Protein AF-A0A1F8SYK3-F1 (afdb_monomer_lite)

Radius of gyration: 20.12 Å; chains: 1; bounding box: 54×51×54 Å

Structure (mmCIF, N/CA/C/O backbone):
data_AF-A0A1F8SYK3-F1
#
_entry.id   AF-A0A1F8SYK3-F1
#
loop_
_atom_site.group_PDB
_atom_site.id
_atom_site.type_symbol
_atom_site.label_atom_id
_atom_site.label_alt_id
_atom_site.label_comp_id
_atom_site.label_asym_id
_atom_site.label_entity_id
_atom_site.label_seq_id
_atom_site.pdbx_PDB_ins_code
_atom_site.Cartn_x
_atom_site.Cartn_y
_atom_site.Cartn_z
_atom_site.occupancy
_atom_site.B_iso_or_equiv
_atom_site.auth_seq_id
_atom_site.auth_comp_id
_atom_site.auth_asym_id
_atom_site.auth_atom_id
_atom_site.pdbx_PDB_model_num
ATOM 1 N N . MET A 1 1 ? 33.456 33.617 -10.213 1.00 39.81 1 MET A N 1
ATOM 2 C CA . MET A 1 1 ? 33.012 32.210 -10.176 1.00 39.81 1 MET A CA 1
ATOM 3 C C . MET A 1 1 ? 33.546 31.656 -8.877 1.00 39.81 1 MET A C 1
ATOM 5 O O . MET A 1 1 ? 34.747 31.472 -8.779 1.00 39.81 1 MET A O 1
ATOM 9 N N . ASN A 1 2 ? 32.700 31.588 -7.851 1.00 33.88 2 ASN A N 1
ATOM 10 C CA . ASN A 1 2 ? 33.120 31.147 -6.525 1.00 33.88 2 ASN A CA 1
ATOM 11 C C . ASN A 1 2 ? 32.922 29.635 -6.441 1.00 33.88 2 ASN A C 1
ATOM 13 O O . ASN A 1 2 ? 31.789 29.168 -6.554 1.00 33.88 2 ASN A O 1
ATOM 17 N N . ASP A 1 3 ? 34.030 28.918 -6.269 1.00 35.69 3 ASP A N 1
ATOM 18 C CA . ASP A 1 3 ? 34.066 27.502 -5.919 1.00 35.69 3 ASP A CA 1
ATOM 19 C C . ASP A 1 3 ? 33.351 27.279 -4.583 1.00 35.69 3 ASP A C 1
ATOM 21 O O . ASP A 1 3 ? 33.628 27.953 -3.588 1.00 35.69 3 ASP A O 1
ATOM 25 N N . ILE A 1 4 ? 32.414 26.333 -4.568 1.00 37.00 4 ILE A N 1
ATOM 26 C CA . ILE A 1 4 ? 31.760 25.866 -3.348 1.00 37.00 4 ILE A CA 1
ATOM 27 C C . ILE A 1 4 ? 32.615 24.725 -2.786 1.00 37.00 4 ILE A C 1
ATOM 29 O O . ILE A 1 4 ? 32.785 23.693 -3.431 1.00 37.00 4 ILE A O 1
ATOM 33 N N . ASP A 1 5 ? 33.158 24.938 -1.587 1.00 36.66 5 ASP A N 1
ATOM 34 C CA . ASP A 1 5 ? 33.930 23.962 -0.812 1.00 36.66 5 ASP A CA 1
ATOM 35 C C . ASP A 1 5 ? 33.057 22.732 -0.457 1.00 36.66 5 ASP A C 1
ATOM 37 O O . ASP A 1 5 ? 32.045 22.885 0.238 1.00 36.66 5 ASP A O 1
ATOM 41 N N . PRO A 1 6 ? 33.426 21.504 -0.880 1.00 35.88 6 PRO A N 1
ATOM 42 C CA . PRO A 1 6 ? 32.657 20.285 -0.609 1.00 35.88 6 PRO A CA 1
ATOM 43 C C . PRO A 1 6 ? 32.566 19.906 0.878 1.00 35.88 6 PRO A C 1
ATOM 45 O O . PRO A 1 6 ? 31.814 19.004 1.241 1.00 35.88 6 PRO A O 1
ATOM 48 N N . LYS A 1 7 ? 33.318 20.563 1.771 1.00 36.12 7 LYS A N 1
ATOM 49 C CA . LYS A 1 7 ? 33.420 20.181 3.190 1.00 36.12 7 LYS A CA 1
ATOM 50 C C . LYS A 1 7 ? 32.301 20.716 4.088 1.00 36.12 7 LYS A C 1
ATOM 52 O O . LYS A 1 7 ? 32.434 20.660 5.310 1.00 36.12 7 LYS A O 1
ATOM 57 N N . HIS A 1 8 ? 31.212 21.250 3.535 1.00 31.95 8 HIS A N 1
ATOM 58 C CA . HIS A 1 8 ? 30.105 21.830 4.314 1.00 31.95 8 HIS A CA 1
ATOM 59 C C . HIS A 1 8 ? 28.728 21.196 4.064 1.00 31.95 8 HIS A C 1
ATOM 61 O O . HIS A 1 8 ? 27.708 21.785 4.429 1.00 31.95 8 HIS A O 1
ATOM 67 N N . ILE A 1 9 ? 28.673 19.964 3.547 1.00 33.25 9 ILE A N 1
ATOM 68 C CA . ILE A 1 9 ? 27.448 19.158 3.634 1.00 33.25 9 ILE A CA 1
ATOM 69 C C . ILE A 1 9 ? 27.274 18.754 5.102 1.00 33.25 9 ILE A C 1
ATOM 71 O O . ILE A 1 9 ? 27.865 17.795 5.592 1.00 33.25 9 ILE A O 1
ATOM 75 N N . ARG A 1 10 ? 26.511 19.558 5.848 1.00 28.95 10 ARG A N 1
ATOM 76 C CA . ARG A 1 10 ? 26.122 19.228 7.218 1.00 28.95 10 ARG A CA 1
ATOM 77 C C . ARG A 1 10 ? 25.298 17.947 7.169 1.00 28.95 10 ARG A C 1
ATOM 79 O O . ARG A 1 10 ? 24.210 17.949 6.601 1.00 28.95 10 ARG A O 1
ATOM 86 N N . HIS A 1 11 ? 25.806 16.888 7.795 1.00 33.25 11 HIS A N 1
ATOM 87 C CA . HIS A 1 11 ? 25.014 15.717 8.147 1.00 33.25 11 HIS A CA 1
ATOM 88 C C . HIS A 1 11 ? 23.784 16.176 8.932 1.00 33.25 11 HIS A C 1
ATOM 90 O O . HIS A 1 11 ? 23.889 16.609 10.082 1.00 33.25 11 HIS A O 1
ATOM 96 N N . VAL A 1 12 ? 22.622 16.111 8.290 1.00 29.55 12 VAL A N 1
ATOM 97 C CA . VAL A 1 12 ? 21.339 16.182 8.976 1.00 29.55 12 VAL A CA 1
ATOM 98 C C . VAL A 1 12 ? 21.027 14.743 9.381 1.00 29.55 12 VAL A C 1
ATOM 100 O O . VAL A 1 12 ? 20.781 13.925 8.496 1.00 29.55 12 VAL A O 1
ATOM 103 N N . PRO A 1 13 ? 21.099 14.379 10.675 1.00 27.50 13 PRO A N 1
ATOM 104 C CA . PRO A 1 13 ? 20.660 13.056 11.100 1.00 27.50 13 PRO A CA 1
ATOM 105 C C . PRO A 1 13 ? 19.184 12.898 10.715 1.00 27.50 13 PRO A C 1
ATOM 107 O O . PRO A 1 13 ? 18.465 13.905 10.755 1.00 27.50 13 PRO A O 1
ATOM 110 N N . PRO A 1 14 ? 18.714 11.689 10.348 1.00 33.44 14 PRO A N 1
ATOM 111 C CA . PRO A 1 14 ? 17.312 11.473 10.025 1.00 33.44 14 PRO A CA 1
ATOM 112 C C . PRO A 1 14 ? 16.492 11.968 11.210 1.00 33.44 14 PRO A C 1
ATOM 114 O O . PRO A 1 14 ? 16.563 11.436 12.322 1.00 33.44 14 PRO A O 1
ATOM 117 N N . ALA A 1 15 ? 15.800 13.085 10.998 1.00 32.31 15 ALA A N 1
ATOM 118 C CA . ALA A 1 15 ? 14.977 13.671 12.027 1.00 32.31 15 ALA A CA 1
ATOM 119 C C . ALA A 1 15 ? 13.965 12.598 12.422 1.00 32.31 15 ALA A C 1
ATOM 121 O O . ALA A 1 15 ? 13.311 12.023 11.551 1.00 32.31 15 ALA A O 1
ATOM 122 N N . LYS A 1 16 ? 13.814 12.344 13.729 1.00 36.59 16 LYS A N 1
ATOM 123 C CA . LYS A 1 16 ? 12.582 11.733 14.233 1.00 36.59 16 LYS A CA 1
ATOM 124 C C . LYS A 1 16 ? 11.449 12.493 13.554 1.00 36.59 16 LYS A C 1
ATOM 126 O O . LYS A 1 16 ? 11.356 13.710 13.737 1.00 36.59 16 LYS A O 1
ATOM 131 N N . LEU A 1 17 ? 10.689 11.808 12.699 1.00 37.41 17 LEU A N 1
ATOM 132 C CA . LEU A 1 17 ? 9.535 12.360 12.000 1.00 37.41 17 LEU A CA 1
ATOM 133 C C . LEU A 1 17 ? 8.532 12.780 13.077 1.00 37.41 17 LEU A C 1
ATOM 135 O O . LEU A 1 17 ? 7.682 12.008 13.499 1.00 37.41 17 LEU A O 1
ATOM 139 N N . ASN A 1 18 ? 8.701 13.990 13.603 1.00 38.19 18 ASN A N 1
ATOM 140 C CA . ASN A 1 18 ? 7.738 14.612 14.491 1.00 38.19 18 ASN A CA 1
ATOM 141 C C . ASN A 1 18 ? 6.458 14.821 13.674 1.00 38.19 18 ASN A C 1
ATOM 143 O O . ASN A 1 18 ? 6.550 15.173 12.498 1.00 38.19 18 ASN A O 1
ATOM 147 N N . ASP A 1 19 ? 5.281 14.702 14.288 1.00 42.12 19 ASP A N 1
ATOM 148 C CA . ASP A 1 19 ? 3.972 14.858 13.624 1.00 42.12 19 ASP A CA 1
ATOM 149 C C . ASP A 1 19 ? 3.858 16.141 12.767 1.00 42.12 19 ASP A C 1
ATOM 151 O O . ASP A 1 19 ? 3.144 16.183 11.768 1.00 42.12 19 ASP A O 1
ATOM 155 N N . LYS A 1 20 ? 4.640 17.182 13.093 1.00 41.06 20 LYS A N 1
ATOM 156 C CA . LYS A 1 20 ? 4.760 18.426 12.312 1.00 41.06 20 LYS A CA 1
ATOM 157 C C . LYS A 1 20 ? 5.378 18.252 10.917 1.00 41.06 20 LYS A C 1
ATOM 159 O O . LYS A 1 20 ? 5.042 19.023 10.025 1.00 41.06 20 LYS A O 1
ATOM 164 N N . ALA A 1 21 ? 6.270 17.284 10.716 1.00 50.59 21 ALA A N 1
ATOM 165 C CA . ALA A 1 21 ? 6.870 16.992 9.413 1.00 50.59 21 ALA A CA 1
ATOM 166 C C . ALA A 1 21 ? 5.863 16.299 8.485 1.00 50.59 21 ALA A C 1
ATOM 168 O O . ALA A 1 21 ? 5.746 16.679 7.326 1.00 50.59 21 ALA A O 1
ATOM 169 N N . ILE A 1 22 ? 5.073 15.360 9.016 1.00 45.22 22 ILE A N 1
ATOM 170 C CA . ILE A 1 22 ? 3.987 14.704 8.274 1.00 45.22 22 ILE A CA 1
ATOM 171 C C . ILE A 1 22 ? 2.897 15.721 7.921 1.00 45.22 22 ILE A C 1
ATOM 173 O O . ILE A 1 22 ? 2.461 15.769 6.773 1.00 45.22 22 ILE A O 1
ATOM 177 N N . LEU A 1 23 ? 2.525 16.590 8.870 1.00 46.19 23 LEU A N 1
ATOM 178 C CA . LEU A 1 23 ? 1.596 17.694 8.622 1.00 46.19 23 LEU A CA 1
ATOM 179 C C . LEU A 1 23 ? 2.123 18.649 7.540 1.00 46.19 23 LEU A C 1
ATOM 181 O O . LEU A 1 23 ? 1.373 19.021 6.647 1.00 46.19 23 LEU A O 1
ATOM 185 N N . GLY A 1 24 ? 3.409 19.012 7.589 1.00 47.28 24 GLY A N 1
ATOM 186 C CA . GLY A 1 24 ? 4.044 19.884 6.597 1.00 47.28 24 GLY A CA 1
ATOM 187 C C . GLY A 1 24 ? 4.110 19.263 5.201 1.00 47.28 24 GLY A C 1
ATOM 188 O O . GLY A 1 24 ? 3.860 19.953 4.219 1.00 47.28 24 GLY A O 1
ATOM 189 N N . ILE A 1 25 ? 4.374 17.955 5.108 1.00 49.56 25 ILE A N 1
ATOM 190 C CA . ILE A 1 25 ? 4.353 17.211 3.841 1.00 49.56 25 ILE A CA 1
ATOM 191 C C . ILE A 1 25 ? 2.923 17.149 3.298 1.00 49.56 25 ILE A C 1
ATOM 193 O O . ILE A 1 25 ? 2.686 17.543 2.165 1.00 49.56 25 ILE A O 1
ATOM 197 N N . ALA A 1 26 ? 1.949 16.738 4.109 1.00 50.75 26 ALA A N 1
ATOM 198 C CA . ALA A 1 26 ? 0.544 16.684 3.711 1.00 50.75 26 ALA A CA 1
ATOM 199 C C . ALA A 1 26 ? -0.022 18.064 3.315 1.00 50.75 26 ALA A C 1
ATOM 201 O O . ALA A 1 26 ? -0.773 18.167 2.349 1.00 50.75 26 ALA A O 1
ATOM 202 N N . GLN A 1 27 ? 0.372 19.139 4.006 1.00 52.91 27 GLN A N 1
ATOM 203 C CA . GLN A 1 27 ? -0.009 20.513 3.658 1.00 52.91 27 GLN A CA 1
ATOM 204 C C . GLN A 1 27 ? 0.693 21.033 2.400 1.00 52.91 27 GLN A C 1
ATOM 206 O O . GLN A 1 27 ? 0.124 21.879 1.712 1.00 52.91 27 GLN A O 1
ATOM 211 N N . ALA A 1 28 ? 1.881 20.521 2.063 1.00 53.31 28 ALA A N 1
ATOM 212 C CA . ALA A 1 28 ? 2.522 20.813 0.782 1.00 53.31 28 ALA A CA 1
ATOM 213 C C . ALA A 1 28 ? 1.715 20.253 -0.404 1.00 53.31 28 ALA A C 1
ATOM 215 O O . ALA A 1 28 ? 1.751 20.834 -1.486 1.00 53.31 28 ALA A O 1
ATOM 216 N N . TYR A 1 29 ? 0.952 19.174 -0.192 1.00 57.03 29 TYR A N 1
ATOM 217 C CA . TYR A 1 29 ? 0.051 18.610 -1.200 1.00 57.03 29 TYR A CA 1
ATOM 218 C C . TYR A 1 29 ? -1.298 19.337 -1.297 1.00 57.03 29 TYR A C 1
ATOM 220 O O . TYR A 1 29 ? -1.921 19.323 -2.355 1.00 57.03 29 TYR A O 1
ATOM 228 N N . GLY A 1 30 ? -1.752 19.999 -0.230 1.00 64.31 30 GLY A N 1
ATOM 229 C CA . GLY A 1 30 ? -2.948 20.832 -0.286 1.00 64.31 30 GLY A CA 1
ATOM 230 C C . GLY A 1 30 ? -3.473 21.270 1.084 1.00 64.31 30 GLY A C 1
ATOM 231 O O . GLY A 1 30 ? -3.230 20.604 2.097 1.00 64.31 30 GLY A O 1
ATOM 232 N N . PRO A 1 31 ? -4.213 22.393 1.141 1.00 76.75 31 PRO A N 1
ATOM 233 C CA . PRO A 1 31 ? -4.891 22.829 2.357 1.00 76.75 31 PRO A CA 1
ATOM 234 C C . PRO A 1 31 ? -5.987 21.837 2.777 1.00 76.75 31 PRO A C 1
ATOM 236 O O . PRO A 1 31 ? -6.419 20.981 2.018 1.00 76.75 31 PRO A O 1
ATOM 239 N N . TYR A 1 32 ? -6.477 21.953 4.006 1.00 80.44 32 TYR A N 1
ATOM 240 C CA . TYR A 1 32 ? -7.394 20.971 4.594 1.00 80.44 32 TYR A CA 1
ATOM 241 C C . TYR A 1 32 ? -8.706 20.771 3.797 1.00 80.44 32 TYR A C 1
ATOM 243 O O . TYR A 1 32 ? -9.217 19.659 3.685 1.00 80.44 32 TYR A O 1
ATOM 251 N N . ASN A 1 33 ? -9.221 21.841 3.187 1.00 85.25 33 ASN A N 1
ATOM 252 C CA . ASN A 1 33 ? -10.380 21.810 2.291 1.00 85.25 33 ASN A CA 1
ATOM 253 C C . ASN A 1 33 ? -10.119 21.037 0.990 1.00 85.25 33 ASN A C 1
ATOM 255 O O . ASN A 1 33 ? -11.024 20.362 0.518 1.00 85.25 33 ASN A O 1
ATOM 259 N N . TYR A 1 34 ? -8.886 21.051 0.469 1.00 84.75 34 TYR A N 1
ATOM 260 C CA . TYR A 1 34 ? -8.520 20.243 -0.698 1.00 84.75 34 TYR A CA 1
ATOM 261 C C . TYR A 1 34 ? -8.776 18.752 -0.442 1.00 84.75 34 TYR A C 1
ATOM 263 O O . TYR A 1 34 ? -9.271 18.042 -1.313 1.00 84.75 34 TYR A O 1
ATOM 271 N N . TRP A 1 35 ? -8.500 18.266 0.771 1.00 87.31 35 TRP A N 1
ATOM 272 C CA . TRP A 1 35 ? -8.753 16.868 1.124 1.00 87.31 35 TRP A CA 1
ATOM 273 C C . TRP A 1 35 ? -10.240 16.558 1.270 1.00 87.31 35 TRP A C 1
ATOM 275 O O . TRP A 1 35 ? -10.677 15.503 0.823 1.00 87.31 35 TRP A O 1
ATOM 285 N N . PHE A 1 36 ? -11.036 17.480 1.817 1.00 89.44 36 PHE A N 1
ATOM 286 C CA . PHE A 1 36 ? -12.493 17.321 1.850 1.00 89.44 36 PHE A CA 1
ATOM 287 C C . PHE A 1 36 ? -13.086 17.200 0.445 1.00 89.44 36 PHE A C 1
ATOM 289 O O . PHE A 1 36 ? -13.884 16.293 0.206 1.00 89.44 36 PHE A O 1
ATOM 296 N N . ASP A 1 37 ? -12.649 18.051 -0.483 1.00 89.00 37 ASP A N 1
ATOM 297 C CA . ASP A 1 37 ? -13.142 18.064 -1.862 1.00 89.00 37 ASP A CA 1
ATOM 298 C C . ASP A 1 37 ? -12.824 16.758 -2.608 1.00 89.00 37 ASP A C 1
ATOM 300 O O . ASP A 1 37 ? -13.587 16.340 -3.474 1.00 89.00 37 ASP A O 1
ATOM 304 N N . ASN A 1 38 ? -11.725 16.083 -2.253 1.00 88.56 38 ASN A N 1
ATOM 305 C CA . ASN A 1 38 ? -11.306 14.816 -2.864 1.00 88.56 38 ASN A CA 1
ATOM 306 C C . ASN A 1 38 ? -11.885 13.561 -2.188 1.00 88.56 38 ASN A C 1
ATOM 308 O O . ASN A 1 38 ? -11.789 12.457 -2.734 1.00 88.56 38 ASN A O 1
ATOM 312 N N . LEU A 1 39 ? -12.496 13.719 -1.013 1.00 92.38 39 LEU A N 1
ATOM 313 C CA . LEU A 1 39 ? -13.213 12.660 -0.298 1.00 92.38 39 LEU A CA 1
ATOM 314 C C . LEU A 1 39 ? -14.734 12.729 -0.511 1.00 92.38 39 LEU A C 1
ATOM 316 O O . LEU A 1 39 ? -15.463 11.895 0.029 1.00 92.38 39 LEU A O 1
ATOM 320 N N . TYR A 1 40 ? -15.223 13.705 -1.280 1.00 88.38 40 TYR A N 1
ATOM 321 C CA . TYR A 1 40 ? -16.645 13.918 -1.525 1.00 88.38 40 TYR A CA 1
ATOM 322 C C . TYR A 1 40 ? -17.052 13.451 -2.935 1.00 88.38 40 TYR A C 1
ATOM 324 O O . TYR A 1 40 ? -16.502 13.922 -3.927 1.00 88.38 40 TYR A O 1
ATOM 332 N N . PRO A 1 41 ? -18.045 12.558 -3.092 1.00 76.12 41 PRO A N 1
ATOM 333 C CA . PRO A 1 41 ? -18.521 12.174 -4.421 1.00 76.12 41 PRO A CA 1
ATOM 334 C C . PRO A 1 41 ? -19.025 13.389 -5.236 1.00 76.12 41 PRO A C 1
ATOM 336 O O . PRO A 1 41 ? -19.763 14.207 -4.688 1.00 76.12 41 PRO A O 1
ATOM 339 N N . PRO A 1 42 ? -18.707 13.512 -6.543 1.00 74.75 42 PRO A N 1
ATOM 340 C CA . PRO A 1 42 ? -18.149 12.480 -7.417 1.00 74.75 42 PRO A CA 1
ATOM 341 C C . PRO A 1 42 ? -16.639 12.636 -7.711 1.00 74.75 42 PRO A C 1
ATOM 343 O O . PRO A 1 42 ? -16.246 12.655 -8.878 1.00 74.75 42 PRO A O 1
ATOM 346 N N . SER A 1 43 ? -15.769 12.738 -6.698 1.00 84.69 43 SER A N 1
ATOM 347 C CA . SER A 1 43 ? -14.315 12.665 -6.929 1.00 84.69 43 SER A CA 1
ATOM 348 C C . SER A 1 43 ? -13.903 11.386 -7.672 1.00 84.69 43 SER A C 1
ATOM 350 O O . SER A 1 43 ? -14.500 10.318 -7.503 1.00 84.69 43 SER A O 1
ATOM 352 N N . HIS A 1 44 ? -12.853 11.491 -8.490 1.00 87.50 44 HIS A N 1
ATOM 353 C CA . HIS A 1 44 ? -12.282 10.337 -9.178 1.00 87.50 44 HIS A CA 1
ATOM 354 C C . HIS A 1 44 ? -11.716 9.340 -8.151 1.00 87.50 44 HIS A C 1
ATOM 356 O O . HIS A 1 44 ? -11.017 9.779 -7.233 1.00 87.50 44 HIS A O 1
ATOM 362 N N . PRO A 1 45 ? -11.932 8.016 -8.309 1.00 83.31 45 PRO A N 1
ATOM 363 C CA . PRO A 1 45 ? -11.467 7.029 -7.338 1.00 83.31 45 PRO A CA 1
ATOM 364 C C . PRO A 1 45 ? -9.980 7.146 -7.019 1.00 83.31 45 PRO A C 1
ATOM 366 O O . PRO A 1 45 ? -9.612 7.032 -5.852 1.00 83.31 45 PRO A O 1
ATOM 369 N N . ASP A 1 46 ? -9.148 7.435 -8.029 1.00 76.25 46 ASP A N 1
ATOM 370 C CA . ASP A 1 46 ? -7.710 7.620 -7.823 1.00 76.25 46 ASP A CA 1
ATOM 371 C C . ASP A 1 46 ? -7.390 8.768 -6.882 1.00 76.25 46 ASP A C 1
ATOM 373 O O . ASP A 1 46 ? -6.586 8.624 -5.967 1.00 76.25 46 ASP A O 1
ATOM 377 N N . THR A 1 47 ? -8.057 9.901 -7.046 1.00 80.12 47 THR A N 1
ATOM 378 C CA . THR A 1 47 ? -7.835 11.044 -6.167 1.00 80.12 47 THR A CA 1
ATOM 379 C C . THR A 1 47 ? -8.379 10.776 -4.766 1.00 80.12 47 THR A C 1
ATOM 381 O O . THR A 1 47 ? -7.762 11.168 -3.778 1.00 80.12 47 THR A O 1
ATOM 384 N N . THR A 1 48 ? -9.487 10.042 -4.659 1.00 89.06 48 THR A N 1
ATOM 385 C CA . THR A 1 48 ? -10.111 9.706 -3.377 1.00 89.06 48 THR A CA 1
ATOM 386 C C . THR A 1 48 ? -9.270 8.760 -2.532 1.00 89.06 48 THR A C 1
ATOM 388 O O . THR A 1 48 ? -9.098 9.009 -1.338 1.00 89.06 48 THR A O 1
ATOM 391 N N . TRP A 1 49 ? -8.728 7.680 -3.104 1.00 83.81 49 TRP A N 1
ATOM 392 C CA . TRP A 1 49 ? -7.908 6.768 -2.304 1.00 83.81 49 TRP A CA 1
ATOM 393 C C . TRP A 1 49 ? -6.560 7.396 -1.921 1.00 83.81 49 TRP A C 1
ATOM 395 O O . TRP A 1 49 ? -6.117 7.190 -0.793 1.00 83.81 49 TRP A O 1
ATOM 405 N N . HIS A 1 50 ? -5.973 8.250 -2.770 1.00 78.50 50 HIS A N 1
ATOM 406 C CA . HIS A 1 50 ? -4.818 9.071 -2.384 1.00 78.50 50 HIS A CA 1
ATOM 407 C C . HIS A 1 50 ? -5.151 10.037 -1.239 1.00 78.50 50 HIS A C 1
ATOM 409 O O . HIS A 1 50 ? -4.396 10.137 -0.272 1.00 78.50 50 HIS A O 1
ATOM 415 N N . ALA A 1 51 ? -6.301 10.717 -1.302 1.00 85.69 51 ALA A N 1
ATOM 416 C CA . ALA A 1 51 ? -6.740 11.605 -0.231 1.00 85.69 51 ALA A CA 1
ATOM 417 C C . ALA A 1 51 ? -6.901 10.847 1.096 1.00 85.69 51 ALA A C 1
ATOM 419 O O . ALA A 1 51 ? -6.408 11.317 2.119 1.00 85.69 51 ALA A O 1
ATOM 420 N N . LEU A 1 52 ? -7.496 9.645 1.074 1.00 90.12 52 LEU A N 1
ATOM 421 C CA . LEU A 1 52 ? -7.630 8.772 2.250 1.00 90.12 52 LEU A CA 1
ATOM 422 C C . LEU A 1 52 ? -6.278 8.427 2.878 1.00 90.12 52 LEU A C 1
ATOM 424 O O . LEU A 1 52 ? -6.150 8.413 4.104 1.00 90.12 52 LEU A O 1
ATOM 428 N N . MET A 1 53 ? -5.254 8.182 2.063 1.00 80.94 53 MET A N 1
ATOM 429 C CA . MET A 1 53 ? -3.908 7.940 2.574 1.00 80.94 53 MET A CA 1
ATOM 430 C C . MET A 1 53 ? -3.347 9.165 3.294 1.00 80.94 53 MET A C 1
ATOM 432 O O . MET A 1 53 ? -2.888 9.051 4.431 1.00 80.94 53 MET A O 1
ATOM 436 N N . VAL A 1 54 ? -3.419 10.340 2.664 1.00 78.69 54 VAL A N 1
ATOM 437 C CA . VAL A 1 54 ? -2.887 11.578 3.247 1.00 78.69 54 VAL A CA 1
ATOM 438 C C . VAL A 1 54 ? -3.577 11.888 4.574 1.00 78.69 54 VAL A C 1
ATOM 440 O O . VAL A 1 54 ? -2.900 12.108 5.580 1.00 78.69 54 VAL A O 1
ATOM 443 N N . VAL A 1 55 ? -4.911 11.823 4.625 1.00 85.56 55 VAL A N 1
ATOM 444 C CA . VAL A 1 55 ? -5.651 12.105 5.866 1.00 85.56 55 VAL A CA 1
ATOM 445 C C . VAL A 1 55 ? -5.436 11.047 6.951 1.00 85.56 55 VAL A C 1
ATOM 447 O O . VAL A 1 55 ? -5.522 11.370 8.136 1.00 85.56 55 VAL A O 1
ATOM 450 N N . SER A 1 56 ? -5.077 9.812 6.580 1.00 84.56 56 SER A N 1
ATOM 451 C CA . SER A 1 56 ? -4.655 8.780 7.540 1.00 84.56 56 SER A CA 1
ATOM 452 C C . SER A 1 56 ? -3.352 9.148 8.229 1.00 84.56 56 SER A C 1
ATOM 454 O O . SER A 1 56 ? -3.260 9.042 9.448 1.00 84.56 56 SER A O 1
ATOM 456 N N . ALA A 1 57 ? -2.358 9.625 7.481 1.00 74.81 57 ALA A N 1
ATOM 457 C CA . ALA A 1 57 ? -1.094 10.056 8.073 1.00 74.81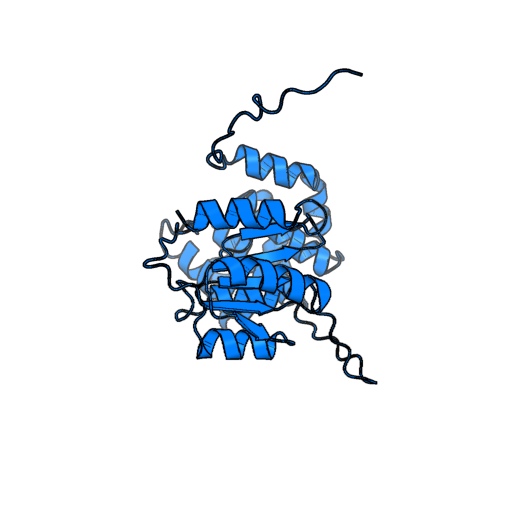 57 ALA A CA 1
ATOM 458 C C . ALA A 1 57 ? -1.229 11.316 8.929 1.00 74.81 57 ALA A C 1
ATOM 460 O O . ALA A 1 57 ? -0.501 11.482 9.907 1.00 74.81 57 ALA A O 1
ATOM 461 N N . LEU A 1 58 ? -2.188 12.180 8.594 1.00 77.75 58 LEU A N 1
ATOM 462 C CA . LEU A 1 58 ? -2.552 13.324 9.425 1.00 77.75 58 LEU A CA 1
ATOM 463 C C . LEU A 1 58 ? -3.180 12.918 10.770 1.00 77.75 58 LEU A C 1
ATOM 465 O O . LEU A 1 58 ? -3.294 13.776 11.642 1.00 77.75 58 LEU A O 1
ATOM 469 N N . HIS A 1 59 ? -3.603 11.656 10.940 1.00 81.25 59 HIS A N 1
ATOM 470 C CA . HIS A 1 59 ? -4.320 11.156 12.122 1.00 81.25 59 HIS A CA 1
ATOM 471 C C . HIS A 1 59 ? -5.515 12.029 12.529 1.00 81.25 59 HIS A C 1
ATOM 473 O O . HIS A 1 59 ? -5.835 12.154 13.710 1.00 81.25 59 HIS A O 1
ATOM 479 N N . SER A 1 60 ? -6.161 12.676 11.561 1.00 82.62 60 SER A N 1
ATOM 480 C CA . SER A 1 60 ? -7.166 13.684 11.865 1.00 82.62 60 SER A CA 1
ATOM 481 C C . SER A 1 60 ? -8.570 13.124 11.721 1.00 82.62 60 SER A C 1
ATOM 483 O O . SER A 1 60 ? -8.909 12.561 10.685 1.00 82.62 60 SER A O 1
ATOM 485 N N . ASP A 1 61 ? -9.384 13.294 12.755 1.00 90.38 61 ASP A N 1
ATOM 486 C CA . ASP A 1 61 ? -10.755 12.791 12.892 1.00 90.38 61 ASP A CA 1
ATOM 487 C C . ASP A 1 61 ? -11.794 13.563 12.062 1.00 90.38 61 ASP A C 1
ATOM 489 O O . ASP A 1 61 ? -12.907 13.080 11.848 1.00 90.38 61 ASP A O 1
ATOM 493 N N . ALA A 1 62 ? -11.431 14.730 11.525 1.00 91.25 62 ALA A N 1
ATOM 494 C CA . ALA A 1 62 ? -12.345 15.585 10.771 1.00 91.25 62 ALA A CA 1
ATOM 495 C C . ALA A 1 62 ? -12.939 14.923 9.510 1.00 91.25 62 ALA A C 1
ATOM 497 O O . ALA A 1 62 ? -13.969 15.379 9.016 1.00 91.25 62 ALA A O 1
ATOM 498 N N . PHE A 1 63 ? -12.317 13.854 8.998 1.00 94.00 63 PHE A N 1
ATOM 499 C CA . PHE A 1 63 ? -12.736 13.153 7.779 1.00 94.00 63 PHE A CA 1
ATOM 500 C C . PHE A 1 63 ? -13.507 11.847 8.038 1.00 94.00 63 PHE A C 1
ATOM 502 O O . PHE A 1 63 ? -13.832 11.132 7.088 1.00 94.00 63 PHE A O 1
ATOM 509 N N . ILE A 1 64 ? -13.828 11.518 9.300 1.00 95.19 64 ILE A N 1
ATOM 510 C CA . ILE A 1 64 ? -14.529 10.272 9.671 1.00 95.19 64 ILE A CA 1
ATOM 511 C C . ILE A 1 64 ? -15.834 10.106 8.896 1.00 95.19 64 ILE A C 1
ATOM 513 O O . ILE A 1 64 ? -16.086 9.036 8.345 1.00 95.19 64 ILE A O 1
ATOM 517 N N . THR A 1 65 ? -16.639 11.164 8.802 1.00 94.88 65 THR A N 1
ATOM 518 C CA . THR A 1 65 ? -17.942 11.099 8.120 1.00 94.88 65 THR A CA 1
ATOM 519 C C . THR A 1 65 ? -17.779 10.762 6.638 1.00 94.88 65 THR A C 1
ATOM 521 O O . THR A 1 65 ? -18.480 9.901 6.110 1.00 94.88 65 THR A O 1
ATOM 524 N N . GLN A 1 66 ? -16.826 11.405 5.963 1.00 95.25 66 GLN A N 1
ATOM 525 C CA . GLN A 1 66 ? -16.536 11.166 4.553 1.00 95.25 66 GLN A CA 1
ATOM 526 C C . GLN A 1 66 ? -16.020 9.741 4.351 1.00 95.25 66 GLN A C 1
ATOM 528 O O . GLN A 1 66 ? -16.529 9.024 3.496 1.00 95.25 66 GLN A O 1
ATOM 533 N N . ALA A 1 67 ? -15.074 9.290 5.176 1.00 95.81 67 ALA A N 1
ATOM 534 C CA . ALA A 1 67 ? -14.527 7.944 5.067 1.00 95.81 67 ALA A CA 1
ATOM 535 C C . ALA A 1 67 ? -15.565 6.841 5.333 1.00 95.81 67 ALA A C 1
ATOM 537 O O . ALA A 1 67 ? -15.532 5.822 4.649 1.00 95.81 67 ALA A O 1
ATOM 538 N N . ILE A 1 68 ? -16.514 7.044 6.256 1.00 95.69 68 ILE A N 1
ATOM 539 C CA . ILE A 1 68 ? -17.642 6.118 6.459 1.00 95.69 68 ILE A CA 1
ATOM 540 C C . ILE A 1 68 ? -18.452 5.967 5.168 1.00 95.69 68 ILE A C 1
ATOM 542 O O . ILE A 1 68 ? -18.716 4.844 4.749 1.00 95.69 68 ILE A O 1
ATOM 546 N N . ASN A 1 69 ? -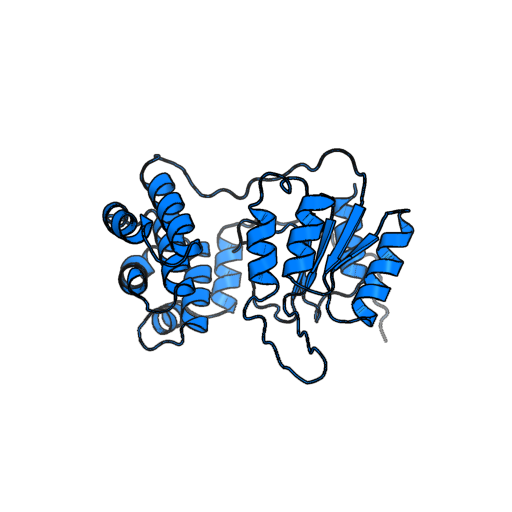18.786 7.072 4.495 1.00 94.25 69 ASN A N 1
ATOM 547 C CA . ASN A 1 69 ? -19.521 7.020 3.226 1.00 94.25 69 ASN A CA 1
ATOM 548 C C . ASN A 1 69 ? -18.729 6.287 2.129 1.00 94.25 69 ASN A C 1
ATOM 550 O O . ASN A 1 69 ? -19.306 5.598 1.289 1.00 94.25 69 ASN A O 1
ATOM 554 N N . LEU A 1 70 ? -17.400 6.406 2.145 1.00 96.31 70 LEU A N 1
ATOM 555 C CA . LEU A 1 70 ? -16.511 5.768 1.174 1.00 96.31 70 LEU A CA 1
ATOM 556 C C . LEU A 1 70 ? -16.359 4.249 1.370 1.00 96.31 70 LEU A C 1
ATOM 558 O O . LEU A 1 70 ? -15.841 3.585 0.468 1.00 96.31 70 LEU A O 1
ATOM 562 N N . LEU A 1 71 ? -16.854 3.676 2.474 1.00 96.19 71 LEU A N 1
ATOM 563 C CA . LEU A 1 71 ? -16.943 2.219 2.647 1.00 96.19 71 LEU A CA 1
ATOM 564 C C . LEU A 1 71 ? -17.891 1.557 1.638 1.00 96.19 71 LEU A C 1
ATOM 566 O O . LEU A 1 71 ? -17.731 0.374 1.368 1.00 96.19 71 LEU A O 1
ATOM 570 N N . GLU A 1 72 ? -18.804 2.315 1.028 1.00 94.69 72 GLU A N 1
ATOM 571 C CA . GLU A 1 72 ? -19.737 1.840 -0.006 1.00 94.69 72 GLU A CA 1
ATOM 572 C C . GLU A 1 72 ? -19.276 2.190 -1.435 1.00 94.69 72 GLU A C 1
ATOM 574 O O . GLU A 1 72 ? -20.010 2.003 -2.406 1.00 94.69 72 GLU A O 1
ATOM 579 N N . SER A 1 73 ? -18.059 2.722 -1.598 1.00 95.12 73 SER A N 1
ATOM 580 C CA . SER A 1 73 ? -17.529 3.088 -2.917 1.00 95.12 73 SER A CA 1
ATOM 581 C C . SER A 1 73 ? -17.512 1.884 -3.870 1.00 95.12 73 SER A C 1
ATOM 583 O O . SER A 1 73 ? -17.124 0.790 -3.450 1.00 95.12 73 SER A O 1
ATOM 585 N N . PRO A 1 74 ? -17.837 2.044 -5.170 1.00 92.38 74 PRO A N 1
ATOM 586 C CA . PRO A 1 74 ? -17.693 0.961 -6.143 1.00 92.38 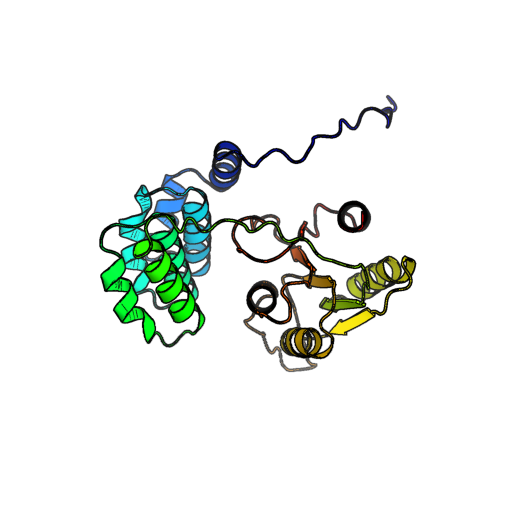74 PRO A CA 1
ATOM 587 C C . PRO A 1 74 ? -16.227 0.531 -6.326 1.00 92.38 74 PRO A C 1
ATOM 589 O O . PRO A 1 74 ? -15.955 -0.632 -6.631 1.00 92.38 74 PRO A O 1
ATOM 592 N N . ASP A 1 75 ? -15.270 1.432 -6.083 1.00 90.75 75 ASP A N 1
ATOM 593 C CA . ASP A 1 75 ? -13.842 1.144 -6.196 1.00 90.75 75 ASP A CA 1
ATOM 594 C C . ASP A 1 75 ? -13.301 0.493 -4.914 1.00 90.75 75 ASP A C 1
ATOM 596 O O . ASP A 1 75 ? -13.344 1.059 -3.819 1.00 90.75 75 ASP A O 1
ATOM 600 N N . SER A 1 76 ? -12.744 -0.711 -5.051 1.00 87.88 76 SER A N 1
ATOM 601 C CA . SER A 1 76 ? -12.240 -1.466 -3.901 1.00 87.88 76 SER A CA 1
ATOM 602 C C . SER A 1 76 ? -11.012 -0.848 -3.219 1.00 87.88 76 SER A C 1
ATOM 604 O O . SER A 1 76 ? -10.786 -1.101 -2.036 1.00 87.88 76 SER A O 1
ATOM 606 N N . ARG A 1 77 ? -10.230 -0.015 -3.917 1.00 84.69 77 ARG A N 1
ATOM 607 C CA . ARG A 1 77 ? -9.086 0.709 -3.341 1.00 84.69 77 ARG A CA 1
ATOM 608 C C . ARG A 1 77 ? -9.585 1.781 -2.387 1.00 84.69 77 ARG A C 1
ATOM 610 O O . ARG A 1 77 ? -9.080 1.883 -1.274 1.00 84.69 77 ARG A O 1
ATOM 617 N N . VAL A 1 78 ? -10.627 2.507 -2.789 1.00 93.69 78 VAL A N 1
ATOM 618 C CA . VAL A 1 78 ? -11.285 3.512 -1.949 1.00 93.69 78 VAL A CA 1
ATOM 619 C C . VAL A 1 78 ? -11.857 2.865 -0.685 1.00 93.69 78 VAL A C 1
ATOM 621 O O . VAL A 1 78 ? -11.536 3.312 0.414 1.00 93.69 78 VAL A O 1
ATOM 624 N N . ARG A 1 79 ? -12.604 1.756 -0.807 1.00 95.69 79 ARG A N 1
ATOM 625 C CA . ARG A 1 79 ? -13.142 1.032 0.365 1.00 95.69 79 ARG A CA 1
ATOM 626 C C . ARG A 1 79 ? -12.046 0.553 1.321 1.00 95.69 79 ARG A C 1
ATOM 628 O O . ARG A 1 79 ? -12.167 0.686 2.539 1.00 95.69 79 ARG A O 1
ATOM 635 N N . ALA A 1 80 ? -10.962 -0.002 0.778 1.00 88.56 80 ALA A N 1
ATOM 636 C CA . ALA A 1 80 ? -9.843 -0.510 1.566 1.00 88.56 80 ALA A CA 1
ATOM 637 C C . ALA A 1 80 ? -9.135 0.601 2.355 1.00 88.56 80 ALA A C 1
ATOM 639 O O . ALA A 1 80 ? -8.887 0.452 3.554 1.00 88.56 80 ALA A O 1
ATOM 640 N N . TRP A 1 81 ? -8.848 1.726 1.700 1.00 90.69 81 TRP A N 1
ATOM 641 C CA . TRP A 1 81 ? -8.206 2.869 2.345 1.00 90.69 81 TRP A CA 1
ATOM 642 C C . TRP A 1 81 ? -9.129 3.587 3.331 1.00 90.69 81 TRP A C 1
ATOM 644 O O . TRP A 1 81 ? -8.653 4.076 4.353 1.00 90.69 81 TRP A O 1
ATOM 654 N N . ALA A 1 82 ? -10.444 3.565 3.107 1.00 95.38 82 ALA A N 1
ATOM 655 C CA . ALA A 1 82 ? -11.418 4.053 4.076 1.00 95.38 82 ALA A CA 1
ATOM 656 C C . ALA A 1 82 ? -11.401 3.198 5.354 1.00 95.38 82 ALA A C 1
ATOM 658 O O . ALA A 1 82 ? -11.337 3.744 6.454 1.00 95.38 82 ALA A O 1
ATOM 659 N N . CYS A 1 83 ? -11.346 1.864 5.227 1.00 94.56 83 CYS A N 1
ATOM 660 C CA . CYS A 1 83 ? -11.164 0.975 6.381 1.00 94.56 83 CYS A CA 1
ATOM 661 C C . CYS A 1 83 ? -9.879 1.296 7.147 1.00 94.56 83 CYS A C 1
ATOM 663 O O . CYS A 1 83 ? -9.891 1.392 8.373 1.00 94.56 83 CYS A O 1
ATOM 665 N N . TYR A 1 84 ? -8.770 1.458 6.420 1.00 90.06 84 TYR A N 1
ATOM 666 C CA . TYR A 1 84 ? -7.476 1.778 7.012 1.00 90.06 84 TYR A CA 1
ATOM 667 C C . TYR A 1 84 ? -7.525 3.079 7.817 1.00 90.06 84 TYR A C 1
ATOM 669 O O . TYR A 1 84 ? -7.190 3.065 8.999 1.00 90.06 84 TYR A O 1
ATOM 677 N N . TYR A 1 85 ? -7.997 4.163 7.197 1.00 92.44 85 TYR A N 1
ATOM 678 C CA . TYR A 1 85 ? -8.143 5.468 7.834 1.00 92.44 85 TYR A CA 1
ATOM 679 C C . TYR A 1 85 ? -8.972 5.378 9.120 1.00 92.44 85 TYR A C 1
ATOM 681 O O . TYR A 1 85 ? -8.512 5.802 10.178 1.00 92.44 85 TYR A O 1
ATOM 689 N N . LEU A 1 86 ? -10.159 4.764 9.049 1.00 94.00 86 LEU A N 1
ATOM 690 C CA . LEU A 1 86 ? -11.072 4.643 10.189 1.00 94.00 86 LEU A CA 1
ATOM 691 C C . LEU A 1 86 ? -10.462 3.837 11.346 1.00 94.00 86 LEU A C 1
ATOM 693 O O . LEU A 1 86 ? -10.703 4.164 12.507 1.00 94.00 86 LEU A O 1
ATOM 697 N N . GLY A 1 87 ? -9.653 2.816 11.048 1.00 90.69 87 GLY A N 1
ATOM 698 C CA . GLY A 1 87 ? -8.878 2.099 12.064 1.00 90.69 87 GLY A CA 1
ATOM 699 C C . GLY A 1 87 ? -7.792 2.974 12.691 1.00 90.69 87 GLY A C 1
ATOM 700 O O . GLY A 1 87 ? -7.690 3.051 13.909 1.00 90.69 87 GLY A O 1
ATOM 701 N N . VAL A 1 88 ? -7.019 3.683 11.864 1.00 85.88 88 VAL A N 1
ATOM 702 C CA . VAL A 1 88 ? -5.919 4.560 12.298 1.00 85.88 88 VAL A CA 1
ATOM 703 C C . VAL A 1 88 ? -6.395 5.674 13.236 1.00 85.88 88 VAL A C 1
ATOM 705 O O . VAL A 1 88 ? -5.753 5.928 14.255 1.00 85.88 88 VAL A O 1
ATOM 708 N N . VAL A 1 89 ? -7.524 6.319 12.928 1.00 88.12 89 VAL A N 1
ATOM 709 C CA . VAL A 1 89 ? -8.077 7.416 13.749 1.00 88.12 89 VAL A CA 1
ATOM 710 C C . VAL A 1 89 ? -8.956 6.935 14.904 1.00 88.12 89 VAL A C 1
ATOM 712 O O . VAL A 1 89 ? -9.547 7.749 15.605 1.00 88.12 89 VAL A O 1
ATOM 715 N N . ASN A 1 90 ? -9.051 5.621 15.116 1.00 89.00 90 ASN A N 1
ATOM 716 C CA . ASN A 1 90 ? -9.947 5.002 16.087 1.00 89.00 90 ASN A CA 1
ATOM 717 C C . ASN A 1 90 ? -11.404 5.494 15.976 1.00 89.00 90 ASN A C 1
ATOM 7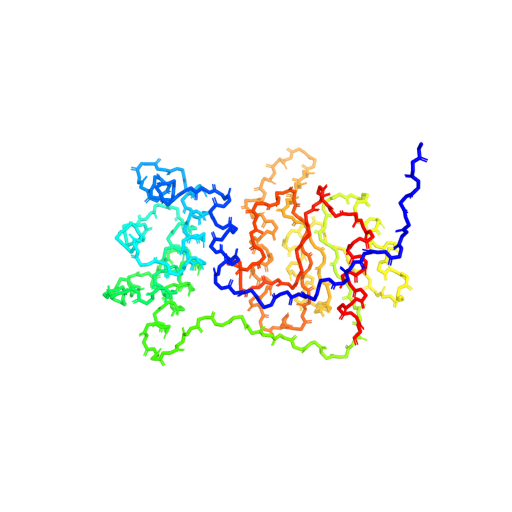19 O O . ASN A 1 90 ? -12.021 5.880 16.970 1.00 89.00 90 ASN A O 1
ATOM 723 N N . ALA A 1 91 ? -11.949 5.509 14.755 1.00 90.69 91 ALA A N 1
ATOM 724 C CA . ALA A 1 91 ? -13.242 6.114 14.458 1.00 90.69 91 ALA A CA 1
ATOM 725 C C . ALA A 1 91 ? -14.384 5.502 15.303 1.00 90.69 91 ALA A C 1
ATOM 727 O O . ALA A 1 91 ? -14.683 4.305 15.170 1.00 90.69 91 ALA A O 1
ATOM 728 N N . PRO A 1 92 ? -15.071 6.305 16.140 1.00 83.62 92 PRO A N 1
ATOM 729 C CA . PRO A 1 92 ? -16.174 5.819 16.959 1.00 83.62 92 PRO A CA 1
ATOM 730 C C . PRO A 1 92 ? -17.285 5.208 16.103 1.00 83.62 92 PRO A C 1
ATOM 732 O O . PRO A 1 92 ? -17.712 5.784 15.106 1.00 83.62 92 PRO A O 1
ATOM 735 N N . GLY A 1 93 ? -17.764 4.025 16.490 1.00 84.12 93 GLY A N 1
ATOM 736 C CA . GLY A 1 93 ? -18.856 3.340 15.791 1.00 84.12 93 GLY A CA 1
ATOM 737 C C . GLY A 1 93 ? -18.469 2.636 14.482 1.00 84.12 93 GLY A C 1
ATOM 738 O O . GLY A 1 93 ? -19.292 1.899 13.947 1.00 84.12 93 GLY A O 1
ATOM 739 N N . ALA A 1 94 ? -17.227 2.758 13.995 1.00 88.56 94 ALA A N 1
ATOM 740 C CA . ALA A 1 94 ? -16.790 2.075 12.770 1.00 88.56 94 ALA A CA 1
ATOM 741 C C . ALA A 1 94 ? -16.700 0.542 12.917 1.00 88.56 94 ALA A C 1
ATOM 743 O O . ALA A 1 94 ? -16.759 -0.188 11.928 1.00 88.56 94 ALA A O 1
ATOM 744 N N . LEU A 1 95 ? -16.620 0.038 14.154 1.00 87.12 95 LEU A N 1
ATOM 745 C CA . LEU A 1 95 ? -16.456 -1.386 14.460 1.00 87.12 95 LEU A CA 1
ATOM 746 C C . LEU A 1 95 ? -17.550 -2.265 13.829 1.00 87.12 95 LEU A C 1
ATOM 748 O O . LEU A 1 95 ? -17.236 -3.322 13.280 1.00 87.12 95 LEU A O 1
ATOM 752 N N . ILE A 1 96 ? -18.813 -1.820 13.855 1.00 88.06 96 ILE A N 1
ATOM 753 C CA . ILE A 1 96 ? -19.929 -2.578 13.263 1.00 88.06 96 ILE A CA 1
ATOM 754 C C . ILE A 1 96 ? -19.916 -2.537 11.731 1.00 88.06 96 ILE A C 1
ATOM 756 O O . ILE A 1 96 ? -20.306 -3.507 11.086 1.00 88.06 96 ILE A O 1
ATOM 760 N N . LEU A 1 97 ? -19.408 -1.451 11.142 1.00 92.06 97 LEU A N 1
ATOM 761 C CA . LEU A 1 97 ? -19.328 -1.282 9.690 1.00 92.06 97 LEU A CA 1
ATOM 762 C C . LEU A 1 97 ? -18.321 -2.264 9.073 1.00 92.06 97 LEU A C 1
ATOM 764 O O . LEU A 1 97 ? -18.554 -2.808 7.996 1.00 92.06 97 LEU A O 1
ATOM 768 N N . PHE A 1 98 ? -17.234 -2.576 9.785 1.00 92.25 98 PHE A N 1
ATOM 769 C CA . PHE A 1 98 ? -16.222 -3.515 9.294 1.00 92.25 98 PHE A CA 1
ATOM 770 C C . PHE A 1 98 ? -16.712 -4.959 9.179 1.00 92.25 98 PHE A C 1
ATOM 772 O O . PHE A 1 98 ? -16.209 -5.689 8.326 1.00 92.25 98 PHE A O 1
ATOM 779 N N . HIS A 1 99 ? -17.702 -5.379 9.977 1.00 89.19 99 HIS A N 1
ATOM 780 C CA . HIS A 1 99 ? -18.260 -6.736 9.888 1.00 89.19 99 HIS A CA 1
ATOM 781 C C . HIS A 1 99 ? -18.847 -7.018 8.503 1.00 89.19 99 HIS A C 1
ATOM 783 O O . HIS A 1 99 ? -18.611 -8.093 7.951 1.00 89.19 99 HIS A O 1
ATOM 789 N N . GLY A 1 100 ? -19.542 -6.039 7.910 1.00 88.44 100 GLY A N 1
ATOM 790 C CA . GLY A 1 100 ? -20.082 -6.154 6.551 1.00 88.44 100 GLY A CA 1
ATOM 791 C C . GLY A 1 100 ? -18.992 -6.358 5.493 1.00 88.44 100 GLY A C 1
ATOM 792 O O . GLY A 1 100 ? -19.180 -7.093 4.526 1.00 88.44 100 GLY A O 1
ATOM 793 N N . LEU A 1 101 ? -17.804 -5.799 5.729 1.00 95.06 101 LEU A N 1
ATOM 794 C CA . LEU A 1 101 ? -16.672 -5.831 4.801 1.00 95.06 101 LEU A CA 1
ATOM 795 C C . LEU A 1 101 ? -15.782 -7.073 4.947 1.00 95.06 101 LEU A C 1
ATOM 797 O O . LEU A 1 101 ? -14.888 -7.300 4.131 1.00 95.06 101 LEU A O 1
ATOM 801 N N . PHE A 1 102 ? -16.030 -7.942 5.932 1.00 95.12 102 PHE A N 1
ATOM 802 C CA . PHE A 1 102 ? -15.284 -9.200 6.079 1.00 95.12 102 PHE A CA 1
ATOM 803 C C . PHE A 1 102 ? -15.516 -10.187 4.935 1.00 95.12 102 PHE A C 1
ATOM 805 O O . PHE A 1 102 ? -14.680 -11.077 4.742 1.00 95.12 102 PHE A O 1
ATOM 812 N N . ASN A 1 103 ? -16.603 -9.995 4.185 1.00 93.38 103 ASN A N 1
ATOM 813 C CA . ASN A 1 103 ? -16.983 -10.765 3.004 1.00 93.38 103 ASN A CA 1
ATOM 814 C C . ASN A 1 103 ? -16.929 -9.928 1.713 1.00 93.38 103 ASN A C 1
ATOM 816 O O . ASN A 1 103 ? -17.484 -10.350 0.701 1.00 93.38 103 ASN A O 1
ATOM 820 N N . ASP A 1 104 ? -16.272 -8.759 1.727 1.00 96.06 104 ASP A N 1
ATOM 821 C CA . ASP A 1 104 ? -16.111 -7.934 0.524 1.00 96.06 104 ASP A CA 1
ATOM 822 C C . ASP A 1 104 ? -15.464 -8.752 -0.614 1.00 96.06 104 ASP A C 1
ATOM 824 O O . ASP A 1 104 ? -14.550 -9.544 -0.338 1.00 96.06 104 ASP A O 1
ATOM 828 N N . PRO A 1 105 ? -15.882 -8.583 -1.886 1.00 87.88 105 PRO A N 1
ATOM 829 C CA . PRO A 1 105 ? -15.285 -9.289 -3.021 1.00 87.88 105 PRO A CA 1
ATOM 830 C C . PRO A 1 105 ? -13.765 -9.102 -3.117 1.00 87.88 105 PRO A C 1
ATOM 832 O O . PRO A 1 105 ? -13.037 -10.037 -3.459 1.00 87.88 105 PRO A O 1
ATOM 835 N N . SER A 1 106 ? -13.270 -7.916 -2.762 1.00 86.81 106 SER A N 1
ATOM 836 C CA . SER A 1 106 ? -11.857 -7.569 -2.812 1.00 86.81 106 SER A CA 1
ATOM 837 C C . SER A 1 106 ? -11.098 -8.124 -1.601 1.00 86.81 106 SER A C 1
ATOM 839 O O . SER A 1 106 ? -11.382 -7.747 -0.458 1.00 86.81 106 SER A O 1
ATOM 841 N N . PRO A 1 107 ? -10.065 -8.963 -1.812 1.00 74.38 107 PRO A N 1
ATOM 842 C CA . PRO A 1 107 ? -9.195 -9.433 -0.733 1.00 74.38 107 PRO A CA 1
ATOM 843 C C . PRO A 1 107 ? -8.552 -8.293 0.061 1.00 74.38 107 PRO A C 1
ATOM 845 O O . PRO A 1 107 ? -8.402 -8.392 1.280 1.00 74.38 107 PRO A O 1
ATOM 848 N N . ARG A 1 108 ? -8.234 -7.185 -0.620 1.00 82.12 108 ARG A N 1
ATOM 849 C CA . ARG A 1 108 ? -7.647 -5.989 -0.014 1.00 82.12 108 ARG A CA 1
ATOM 850 C C . ARG A 1 108 ? -8.591 -5.372 1.014 1.00 82.12 108 ARG A C 1
ATOM 852 O O . ARG A 1 108 ? -8.182 -5.120 2.144 1.00 82.12 108 ARG A O 1
ATOM 859 N N . VAL A 1 109 ? -9.861 -5.192 0.656 1.00 87.75 109 VAL A N 1
ATOM 860 C CA . VAL A 1 109 ? -10.870 -4.636 1.569 1.00 87.75 109 VAL A CA 1
ATOM 861 C C . VAL A 1 109 ? -11.038 -5.537 2.791 1.00 87.75 109 VAL A C 1
ATOM 863 O O . VAL A 1 109 ? -10.962 -5.048 3.918 1.00 87.75 109 VAL A O 1
ATOM 866 N N . ARG A 1 110 ? -11.146 -6.860 2.592 1.00 89.88 110 ARG A N 1
ATOM 867 C CA . ARG A 1 110 ? -11.252 -7.824 3.703 1.00 89.88 110 ARG A CA 1
ATOM 868 C C . ARG A 1 110 ? -10.077 -7.721 4.679 1.00 89.88 110 ARG A C 1
ATOM 870 O O . ARG A 1 110 ? -10.289 -7.780 5.889 1.00 89.88 110 ARG A O 1
ATOM 877 N N . TYR A 1 111 ? -8.851 -7.577 4.171 1.00 83.56 111 TYR A N 1
ATOM 878 C CA . TYR A 1 111 ? -7.654 -7.403 5.000 1.00 83.56 111 TYR A CA 1
ATOM 879 C C . TYR A 1 111 ? -7.735 -6.126 5.846 1.00 83.56 111 TYR A C 1
ATOM 881 O O . TYR A 1 111 ? -7.593 -6.188 7.070 1.00 83.56 111 TYR A O 1
ATOM 889 N N . HIS A 1 112 ? -8.006 -4.979 5.217 1.00 85.44 112 HIS A N 1
ATOM 890 C CA . HIS A 1 112 ? -8.048 -3.698 5.923 1.00 85.44 112 HIS A CA 1
ATOM 891 C C . HIS A 1 112 ? -9.187 -3.620 6.935 1.00 85.44 112 HIS A C 1
ATOM 893 O O . HIS A 1 112 ? -8.960 -3.145 8.044 1.00 85.44 112 HIS A O 1
ATOM 899 N N . ALA A 1 113 ? -10.367 -4.147 6.606 1.00 91.25 113 ALA A N 1
ATOM 900 C CA . ALA A 1 113 ? -11.492 -4.210 7.532 1.00 91.25 113 ALA A CA 1
ATOM 901 C C . ALA A 1 113 ? -11.141 -5.016 8.793 1.00 91.25 113 ALA A C 1
ATOM 903 O O . ALA A 1 113 ? -11.379 -4.558 9.908 1.00 91.25 113 ALA A O 1
ATOM 904 N N . ARG A 1 114 ? -10.513 -6.195 8.647 1.00 89.50 114 ARG A N 1
ATOM 905 C CA . ARG A 1 114 ? -10.091 -7.019 9.798 1.00 89.50 114 ARG A CA 1
ATOM 906 C C . ARG A 1 114 ? -9.009 -6.336 10.625 1.00 89.50 114 ARG A C 1
ATOM 908 O O . ARG A 1 114 ? -9.071 -6.369 11.851 1.00 89.50 114 ARG A O 1
ATOM 915 N N . LYS A 1 115 ? -8.034 -5.700 9.973 1.00 84.44 115 LYS A N 1
ATOM 916 C CA . LYS A 1 115 ? -6.963 -4.972 10.663 1.00 84.44 115 LYS A CA 1
ATOM 917 C C . LYS A 1 115 ? -7.509 -3.784 11.454 1.00 84.44 115 LYS A C 1
ATOM 919 O O . LYS A 1 115 ? -7.172 -3.631 12.623 1.00 84.44 115 LYS A O 1
ATOM 924 N N . ALA A 1 116 ? -8.379 -2.987 10.837 1.00 88.25 116 ALA A N 1
ATOM 925 C CA . ALA A 1 116 ? -9.034 -1.856 11.482 1.00 88.25 116 ALA A CA 1
ATOM 926 C C . ALA A 1 116 ? -9.926 -2.313 12.645 1.00 88.25 116 ALA A C 1
ATOM 928 O O . ALA A 1 116 ? -9.877 -1.731 13.723 1.00 88.25 116 ALA A O 1
ATOM 929 N N . TYR A 1 117 ? -10.655 -3.420 12.475 1.00 90.12 117 TYR A N 1
ATOM 930 C CA . TYR A 1 117 ? -11.432 -4.040 13.546 1.00 90.12 117 TYR A CA 1
ATOM 931 C C . TYR A 1 117 ? -10.568 -4.443 14.749 1.00 90.12 117 TYR A C 1
ATOM 933 O O . TYR A 1 117 ? -10.898 -4.107 15.882 1.00 90.12 117 TYR A O 1
ATOM 941 N N . ILE A 1 118 ? -9.447 -5.136 14.517 1.00 84.00 118 ILE A N 1
ATOM 942 C CA . ILE A 1 118 ? -8.511 -5.524 15.586 1.00 84.00 118 ILE A CA 1
ATOM 943 C C . ILE A 1 118 ? -7.937 -4.282 16.278 1.00 84.00 118 ILE A C 1
ATOM 945 O O . ILE A 1 118 ? -7.839 -4.266 17.503 1.00 84.00 118 ILE A O 1
ATOM 949 N N . SER A 1 119 ? -7.591 -3.247 15.507 1.00 79.69 119 SER A N 1
ATOM 950 C CA . SER A 1 119 ? -7.037 -1.992 16.026 1.00 79.69 119 SER A CA 1
ATOM 951 C C . SER A 1 119 ? -8.019 -1.269 16.952 1.00 79.69 119 SER A C 1
ATOM 953 O O . SER A 1 119 ? -7.622 -0.861 18.036 1.00 79.69 119 SER A O 1
ATOM 955 N N . LEU A 1 120 ? -9.307 -1.227 16.592 1.00 80.75 120 LEU A N 1
ATOM 956 C CA . LEU A 1 120 ? -10.366 -0.660 17.435 1.00 80.75 120 LEU A CA 1
ATOM 957 C C . LEU A 1 120 ? -10.700 -1.515 18.664 1.00 80.75 120 LEU A C 1
ATOM 959 O O . LEU A 1 120 ? -11.138 -0.983 19.680 1.00 80.75 120 LEU A O 1
ATOM 963 N N . ASN A 1 121 ? -10.558 -2.839 18.561 1.00 77.88 121 ASN A N 1
ATOM 964 C CA . ASN A 1 121 ? -10.984 -3.782 19.600 1.00 77.88 121 ASN A CA 1
ATOM 965 C C . ASN A 1 121 ? -9.872 -4.148 20.595 1.00 77.88 121 ASN A C 1
ATOM 967 O O . ASN A 1 121 ? -10.131 -4.796 21.607 1.00 77.88 121 ASN A O 1
ATOM 971 N N . THR A 1 122 ? -8.628 -3.765 20.313 1.00 67.62 122 THR A N 1
ATOM 972 C CA . THR A 1 122 ? -7.522 -3.850 21.266 1.00 67.62 122 THR A CA 1
ATOM 973 C C . THR A 1 122 ? -7.148 -2.436 21.686 1.00 67.62 122 THR A C 1
ATOM 975 O O . THR A 1 122 ? -6.618 -1.676 20.879 1.00 67.62 122 THR A O 1
ATOM 978 N N . GLU A 1 123 ? -7.445 -2.065 22.938 1.00 51.59 123 GLU A N 1
ATOM 979 C CA . GLU A 1 123 ? -7.009 -0.788 23.513 1.00 51.59 123 GLU A CA 1
ATOM 980 C C . GLU A 1 123 ? -5.500 -0.614 23.264 1.00 51.59 123 GLU A C 1
ATOM 982 O O . GLU A 1 123 ? -4.673 -1.300 23.861 1.00 51.59 123 GLU A O 1
ATOM 987 N N . GLY A 1 124 ? -5.131 0.277 22.339 1.00 50.47 124 GLY A N 1
ATOM 988 C CA . GLY A 1 124 ? -3.738 0.666 22.120 1.00 50.47 124 GLY A CA 1
ATOM 989 C C . GLY A 1 124 ? -3.013 0.092 20.900 1.00 50.47 124 GLY A C 1
ATOM 990 O O . GLY A 1 124 ? -1.816 0.358 20.774 1.00 50.47 124 GLY A O 1
ATOM 991 N N . SER A 1 125 ? -3.670 -0.597 19.959 1.00 44.03 125 SER A N 1
ATOM 992 C CA . SER A 1 125 ? -3.025 -0.936 18.674 1.00 44.03 125 SER A CA 1
ATOM 993 C C . SER A 1 125 ? -2.921 0.294 17.764 1.00 44.03 125 SER A C 1
ATOM 995 O O . SER A 1 125 ? -3.587 0.392 16.732 1.00 44.03 125 SER A O 1
ATOM 997 N N . LYS A 1 126 ? -2.051 1.242 18.135 1.00 48.62 126 LYS A N 1
ATOM 998 C CA . LYS A 1 126 ? -1.471 2.191 17.180 1.00 48.62 126 LYS A CA 1
ATOM 999 C C . LYS A 1 126 ? -0.759 1.350 16.132 1.00 48.62 126 LYS A C 1
ATOM 1001 O O . LYS A 1 126 ? 0.024 0.465 16.483 1.00 48.62 126 LYS A O 1
ATOM 1006 N N . ILE A 1 127 ? -1.039 1.585 14.856 1.00 44.28 127 ILE A N 1
ATOM 1007 C CA . ILE A 1 127 ? -0.303 0.883 13.814 1.00 44.28 127 ILE A CA 1
ATOM 1008 C C . ILE A 1 127 ? 1.104 1.482 13.773 1.00 44.28 127 ILE A C 1
ATOM 1010 O O . ILE A 1 127 ? 1.341 2.505 13.141 1.00 44.28 127 ILE A O 1
ATOM 1014 N N . PHE A 1 128 ? 2.016 0.900 14.546 1.00 44.62 128 PHE A N 1
ATOM 1015 C CA . PHE A 1 128 ? 3.399 1.340 14.612 1.00 44.62 128 PHE A CA 1
ATOM 1016 C C . PHE A 1 128 ? 4.150 0.858 13.372 1.00 44.62 128 PHE A C 1
ATOM 1018 O O . PHE A 1 128 ? 4.036 -0.306 12.980 1.00 44.62 128 PHE A O 1
ATOM 1025 N N . PHE A 1 129 ? 4.960 1.742 12.791 1.00 44.16 129 PHE A N 1
ATOM 1026 C CA . PHE A 1 129 ? 6.104 1.320 11.993 1.00 44.16 129 PHE A CA 1
ATOM 1027 C C . PHE A 1 129 ? 6.971 0.438 12.888 1.00 44.16 129 PHE A C 1
ATOM 1029 O O . PHE A 1 129 ? 7.438 0.890 13.935 1.00 44.16 129 PHE A O 1
ATOM 1036 N N . GLN A 1 130 ? 7.121 -0.833 12.526 1.00 43.75 130 GLN A N 1
ATOM 1037 C CA . GLN A 1 130 ? 8.082 -1.698 13.191 1.00 43.75 130 GLN A CA 1
ATOM 1038 C C . GLN A 1 130 ? 9.434 -1.470 12.533 1.00 43.75 130 GLN A C 1
ATOM 1040 O O . GLN A 1 130 ? 9.600 -1.727 11.343 1.00 43.75 130 GLN A O 1
ATOM 1045 N N . GLU A 1 131 ? 10.385 -0.967 13.314 1.00 48.22 131 GLU A N 1
ATOM 1046 C CA . GLU A 1 131 ? 11.794 -1.020 12.949 1.00 48.22 131 GLU A CA 1
ATOM 1047 C C . GLU A 1 131 ? 12.168 -2.496 12.755 1.00 48.22 131 GLU A C 1
ATOM 1049 O O . GLU A 1 131 ? 11.918 -3.329 13.632 1.00 48.22 131 GLU A O 1
ATOM 1054 N N . ARG A 1 132 ? 12.681 -2.838 11.570 1.00 55.00 132 ARG A N 1
ATOM 1055 C CA . ARG A 1 132 ? 13.116 -4.197 11.235 1.00 55.00 132 ARG A CA 1
ATOM 1056 C C . ARG A 1 132 ? 14.635 -4.247 11.283 1.00 55.00 132 ARG A C 1
ATOM 1058 O O . ARG A 1 132 ? 15.300 -3.407 10.687 1.00 55.00 132 ARG A O 1
ATOM 1065 N N . THR A 1 133 ? 15.182 -5.240 11.976 1.00 56.16 133 THR A N 1
ATOM 1066 C CA . THR A 1 133 ? 16.616 -5.542 11.936 1.00 56.16 133 THR A CA 1
ATOM 1067 C C . THR A 1 133 ? 16.825 -6.723 11.003 1.00 56.16 133 THR A C 1
ATOM 1069 O O . THR A 1 133 ? 16.391 -7.827 11.315 1.00 56.16 133 THR A O 1
ATOM 1072 N N . VAL A 1 134 ? 17.482 -6.491 9.866 1.00 59.50 134 VAL A N 1
ATOM 1073 C CA . VAL A 1 134 ? 17.826 -7.550 8.910 1.00 59.50 134 VAL A CA 1
ATOM 1074 C C . VAL A 1 134 ? 19.146 -8.180 9.341 1.00 59.50 134 VAL A C 1
ATOM 1076 O O . VAL A 1 134 ? 20.173 -7.508 9.436 1.00 59.50 134 VAL A O 1
ATOM 1079 N N . HIS A 1 135 ? 19.131 -9.477 9.645 1.00 55.50 135 HIS A N 1
ATOM 1080 C CA . HIS A 1 135 ? 20.303 -10.171 10.181 1.00 55.50 135 HIS A CA 1
ATOM 1081 C C . HIS A 1 135 ? 21.089 -10.917 9.098 1.00 55.50 135 HIS A C 1
ATOM 1083 O O . HIS A 1 135 ? 20.559 -11.791 8.418 1.00 55.50 135 HIS A O 1
ATOM 1089 N N . GLY A 1 136 ? 22.399 -10.655 9.027 1.00 57.81 136 GLY A N 1
ATOM 1090 C CA . GLY A 1 136 ? 23.338 -11.431 8.218 1.00 57.81 136 GLY A CA 1
ATOM 1091 C C . GLY A 1 136 ? 23.209 -11.155 6.722 1.00 57.81 136 GLY A C 1
ATOM 1092 O O . GLY A 1 136 ? 22.500 -11.858 6.011 1.00 57.81 136 GLY A O 1
ATOM 1093 N N . ALA A 1 137 ? 23.956 -10.166 6.241 1.00 53.62 137 ALA A N 1
ATOM 1094 C CA . ALA A 1 137 ? 24.097 -9.830 4.829 1.00 53.62 137 ALA A CA 1
ATOM 1095 C C . ALA A 1 137 ? 24.572 -11.031 3.982 1.00 53.62 137 ALA A C 1
ATOM 1097 O O . ALA A 1 137 ? 25.751 -11.382 3.948 1.00 53.62 137 ALA A O 1
ATOM 1098 N N . ARG A 1 138 ? 23.639 -11.667 3.281 1.00 58.81 138 ARG A N 1
ATOM 1099 C CA . ARG A 1 138 ? 23.852 -12.584 2.160 1.00 58.81 138 ARG A CA 1
ATOM 1100 C C . ARG A 1 138 ? 23.025 -12.028 1.011 1.00 58.81 138 ARG A C 1
ATOM 1102 O O . ARG A 1 138 ? 21.939 -12.525 0.722 1.00 58.81 138 ARG A O 1
ATOM 1109 N N . PHE A 1 139 ? 23.489 -10.920 0.446 1.00 65.25 139 PHE A N 1
ATOM 1110 C CA . PHE A 1 139 ? 22.700 -10.146 -0.499 1.00 65.25 139 PHE A CA 1
ATOM 1111 C C . PHE A 1 139 ? 22.555 -10.913 -1.814 1.00 65.25 139 PHE A C 1
ATOM 1113 O O . PHE A 1 139 ? 23.396 -10.856 -2.705 1.00 65.25 139 PHE A O 1
ATOM 1120 N N . ASN A 1 140 ? 21.460 -11.652 -1.921 1.00 81.25 140 ASN A N 1
ATOM 1121 C CA . ASN A 1 140 ? 20.907 -12.069 -3.194 1.00 81.25 140 ASN A CA 1
ATOM 1122 C C . ASN A 1 140 ? 19.836 -11.041 -3.555 1.00 81.25 140 ASN A C 1
ATOM 1124 O O . ASN A 1 140 ? 18.939 -10.774 -2.749 1.00 81.25 140 ASN A O 1
ATOM 1128 N N . GLY A 1 141 ? 19.976 -10.430 -4.728 1.00 85.69 141 GLY A N 1
ATOM 1129 C CA . GLY A 1 141 ? 19.106 -9.366 -5.205 1.00 85.69 141 GLY A CA 1
ATOM 1130 C C . GLY A 1 141 ? 18.146 -9.850 -6.282 1.00 85.69 141 GLY A C 1
ATOM 1131 O O . GLY A 1 141 ? 18.510 -10.656 -7.137 1.00 85.69 141 GLY A O 1
ATOM 1132 N N . LEU A 1 142 ? 16.930 -9.320 -6.267 1.00 89.38 142 LEU A N 1
ATOM 1133 C CA . LEU A 1 142 ? 15.963 -9.459 -7.348 1.00 89.38 142 LEU A CA 1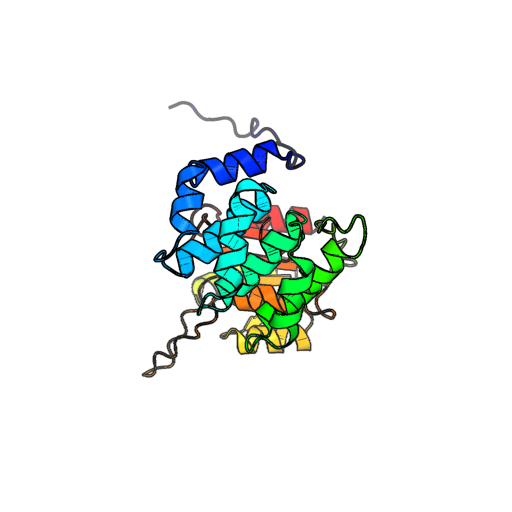
ATOM 1134 C C . LEU A 1 142 ? 15.698 -8.077 -7.942 1.00 89.38 142 LEU A C 1
ATOM 1136 O O . LEU A 1 142 ? 15.268 -7.167 -7.237 1.00 89.38 142 LEU A O 1
ATOM 1140 N N . ILE A 1 143 ? 15.957 -7.917 -9.238 1.00 88.88 143 ILE A N 1
ATOM 1141 C CA . ILE A 1 143 ? 15.638 -6.687 -9.966 1.00 88.88 143 ILE A CA 1
ATOM 1142 C C . ILE A 1 143 ? 14.353 -6.903 -10.762 1.00 88.88 143 ILE A C 1
ATOM 1144 O O . ILE A 1 143 ? 14.211 -7.872 -11.509 1.00 88.88 143 ILE A O 1
ATOM 1148 N N . SER A 1 144 ? 13.435 -5.962 -10.609 1.00 87.94 144 SER A N 1
ATOM 1149 C CA . SER A 1 144 ? 12.080 -5.955 -11.138 1.00 87.94 144 SER A CA 1
ATOM 1150 C C . SER A 1 144 ? 11.826 -4.601 -11.814 1.00 87.94 144 SER A C 1
ATOM 1152 O O . SER A 1 144 ? 11.116 -3.746 -11.299 1.00 87.94 144 SER A O 1
ATOM 1154 N N . ASP A 1 145 ? 12.461 -4.378 -12.960 1.00 83.12 145 ASP A N 1
ATOM 1155 C CA . ASP A 1 145 ? 12.406 -3.103 -13.686 1.00 83.12 145 ASP A CA 1
ATOM 1156 C C . ASP A 1 145 ? 12.211 -3.386 -15.184 1.00 83.12 145 ASP A C 1
ATOM 1158 O O . ASP A 1 145 ? 12.815 -4.316 -15.736 1.00 83.12 145 ASP A O 1
ATOM 1162 N N . ASP A 1 146 ? 11.315 -2.646 -15.833 1.00 77.19 146 ASP A N 1
ATOM 1163 C CA . ASP A 1 146 ? 10.965 -2.858 -17.238 1.00 77.19 146 ASP A CA 1
ATOM 1164 C C . ASP A 1 146 ? 12.034 -2.305 -18.198 1.00 77.19 146 ASP A C 1
ATOM 1166 O O . ASP A 1 146 ? 12.253 -2.860 -19.282 1.00 77.19 146 ASP A O 1
ATOM 1170 N N . SER A 1 147 ? 12.791 -1.293 -17.772 1.00 79.75 147 SER A N 1
ATOM 1171 C CA . SER A 1 147 ? 13.838 -0.637 -18.541 1.00 79.75 147 SER A CA 1
ATOM 1172 C C . SER A 1 147 ? 15.103 -1.499 -18.574 1.00 79.75 147 SER A C 1
ATOM 1174 O O . SER A 1 147 ? 15.759 -1.716 -17.550 1.00 79.75 147 SER A O 1
ATOM 1176 N N . PRO A 1 148 ? 15.534 -1.984 -19.758 1.00 81.94 148 PRO A N 1
ATOM 1177 C CA . PRO A 1 148 ? 16.781 -2.736 -19.879 1.00 81.94 148 PRO A CA 1
ATOM 1178 C C . PRO A 1 148 ? 18.004 -1.936 -19.416 1.00 81.94 148 PRO A C 1
ATOM 1180 O O . PRO A 1 148 ? 18.920 -2.515 -18.839 1.00 81.94 148 PRO A O 1
ATOM 1183 N N . ASN A 1 149 ? 18.003 -0.617 -19.635 1.00 81.75 149 ASN A N 1
ATOM 1184 C CA . ASN A 1 149 ? 19.088 0.264 -19.206 1.00 81.75 149 ASN A CA 1
ATOM 1185 C C . ASN A 1 149 ? 19.129 0.359 -17.677 1.00 81.75 149 ASN A C 1
ATOM 1187 O O . ASN A 1 149 ? 20.162 0.052 -17.094 1.00 81.75 149 ASN A O 1
ATOM 1191 N N . SER A 1 150 ? 17.984 0.641 -17.041 1.00 80.50 150 SER A N 1
ATOM 1192 C CA . SER A 1 150 ? 17.864 0.670 -15.575 1.00 80.50 150 SER A CA 1
ATOM 1193 C C . SER A 1 150 ? 18.316 -0.655 -14.958 1.00 80.50 150 SER A C 1
ATOM 1195 O O . SER A 1 150 ? 19.172 -0.683 -14.077 1.00 80.50 150 SER A O 1
ATOM 1197 N N . ARG A 1 151 ? 17.847 -1.790 -15.500 1.00 85.81 151 ARG A N 1
ATOM 1198 C CA . ARG A 1 151 ? 18.284 -3.122 -15.057 1.00 85.81 151 ARG A CA 1
ATOM 1199 C C . ARG A 1 151 ? 19.784 -3.334 -15.184 1.00 85.81 151 ARG A C 1
ATOM 1201 O O . ARG A 1 151 ? 20.377 -3.942 -14.299 1.00 85.81 151 ARG A O 1
ATOM 1208 N N . ASN A 1 152 ? 20.392 -2.907 -16.288 1.00 85.06 152 ASN A N 1
ATOM 1209 C CA . ASN A 1 152 ? 21.827 -3.066 -16.499 1.00 85.06 152 ASN A CA 1
ATOM 1210 C C . ASN A 1 152 ? 22.631 -2.211 -15.521 1.00 85.06 152 ASN A C 1
ATOM 1212 O O . ASN A 1 152 ? 23.599 -2.722 -14.962 1.00 85.06 152 ASN A O 1
ATOM 1216 N N . ASP A 1 153 ? 22.192 -0.980 -15.275 1.00 83.44 153 ASP A N 1
ATOM 1217 C CA . ASP A 1 153 ? 22.827 -0.056 -14.340 1.00 83.44 153 ASP A CA 1
ATOM 1218 C C . ASP A 1 153 ? 22.724 -0.587 -12.903 1.00 83.44 153 ASP A C 1
ATOM 1220 O O . ASP A 1 153 ? 23.742 -0.798 -12.246 1.00 83.44 153 ASP A O 1
ATOM 1224 N N . ILE A 1 154 ? 21.515 -0.939 -12.448 1.00 81.56 154 ILE A N 1
ATOM 1225 C CA . ILE A 1 154 ? 21.284 -1.549 -11.128 1.00 81.56 154 ILE A CA 1
ATOM 1226 C C . ILE A 1 154 ? 22.091 -2.850 -10.992 1.00 81.56 154 ILE A C 1
ATOM 1228 O O . ILE A 1 154 ? 22.723 -3.087 -9.962 1.00 81.56 154 ILE A O 1
ATOM 1232 N N . ARG A 1 155 ? 22.119 -3.699 -12.033 1.00 85.25 155 ARG A N 1
ATOM 1233 C CA . ARG A 1 155 ? 22.889 -4.951 -12.011 1.00 85.25 155 ARG A CA 1
ATOM 1234 C C . ARG A 1 155 ? 24.382 -4.678 -11.877 1.00 85.25 155 ARG A C 1
ATOM 1236 O O . ARG A 1 155 ? 25.031 -5.331 -11.062 1.00 85.25 155 ARG A O 1
ATOM 1243 N N . ALA A 1 156 ? 24.932 -3.776 -12.687 1.00 84.38 156 ALA A N 1
ATOM 1244 C CA . ALA A 1 156 ? 26.352 -3.439 -12.670 1.00 84.38 156 ALA A CA 1
ATOM 1245 C C . ALA A 1 156 ? 26.781 -2.939 -11.288 1.00 84.38 156 ALA A C 1
ATOM 1247 O O . ALA A 1 156 ? 27.838 -3.328 -10.797 1.00 84.38 156 ALA A O 1
ATOM 1248 N N . GLU A 1 157 ? 25.924 -2.153 -10.642 1.00 77.06 157 GLU A N 1
ATOM 1249 C CA . GLU A 1 157 ? 26.154 -1.650 -9.295 1.00 77.06 157 GLU A CA 1
ATOM 1250 C C . GLU A 1 157 ? 26.094 -2.743 -8.227 1.00 77.06 157 GLU A C 1
ATOM 1252 O O . GLU A 1 157 ? 27.074 -2.950 -7.514 1.00 77.06 157 GLU A O 1
ATOM 1257 N N . ILE A 1 158 ? 25.007 -3.518 -8.153 1.00 75.06 158 ILE A N 1
ATOM 1258 C CA . ILE A 1 158 ? 24.874 -4.595 -7.153 1.00 75.06 158 ILE A CA 1
ATOM 1259 C C . ILE A 1 158 ? 25.976 -5.658 -7.334 1.00 75.06 158 ILE A C 1
ATOM 1261 O O . ILE A 1 158 ? 26.467 -6.229 -6.358 1.00 75.06 158 ILE A O 1
ATOM 1265 N N . SER A 1 159 ? 26.433 -5.889 -8.570 1.00 77.69 159 SER A N 1
ATOM 1266 C CA . SER A 1 159 ? 27.503 -6.854 -8.868 1.00 77.69 159 SER A CA 1
ATOM 1267 C C . SER A 1 159 ? 28.848 -6.484 -8.229 1.00 77.69 159 SER A C 1
ATOM 1269 O O . SER A 1 159 ? 29.661 -7.379 -7.991 1.00 77.69 159 SER A O 1
ATOM 1271 N N . LYS A 1 160 ? 29.090 -5.204 -7.895 1.00 79.62 160 LYS A N 1
ATOM 1272 C CA . LYS A 1 160 ? 30.329 -4.753 -7.223 1.00 79.62 160 LYS A CA 1
ATOM 1273 C C . LYS A 1 160 ? 30.528 -5.397 -5.855 1.00 79.62 160 LYS A C 1
ATOM 1275 O O . LYS A 1 160 ? 31.660 -5.526 -5.397 1.00 79.62 160 LYS A O 1
ATOM 1280 N N . TYR A 1 161 ? 29.446 -5.845 -5.233 1.00 72.50 161 TYR A N 1
ATOM 1281 C CA . TYR A 1 161 ? 29.457 -6.429 -3.901 1.00 72.50 161 TYR A CA 1
ATOM 1282 C C . TYR A 1 161 ? 29.453 -7.978 -3.931 1.00 72.50 161 TYR A C 1
ATOM 1284 O O . TYR A 1 161 ? 29.307 -8.626 -2.898 1.00 72.50 161 TYR A O 1
ATOM 1292 N N . ASN A 1 162 ? 29.702 -8.593 -5.101 1.00 68.62 162 ASN A N 1
ATOM 1293 C CA . ASN A 1 162 ? 29.785 -10.049 -5.319 1.00 68.62 162 ASN A CA 1
ATOM 1294 C C . ASN A 1 162 ? 28.482 -10.798 -4.977 1.00 68.62 162 ASN A C 1
ATOM 1296 O O . ASN A 1 162 ? 28.469 -11.815 -4.278 1.00 68.62 162 ASN A O 1
ATOM 1300 N N . HIS A 1 163 ? 27.369 -10.253 -5.456 1.00 74.75 163 HIS A N 1
ATOM 1301 C CA . HIS A 1 163 ? 26.014 -10.692 -5.141 1.00 74.75 163 HIS A CA 1
ATOM 1302 C C . HIS A 1 163 ? 25.366 -11.428 -6.313 1.00 74.75 163 HIS A C 1
ATOM 1304 O O . HIS A 1 163 ? 25.580 -11.075 -7.474 1.00 74.75 163 HIS A O 1
ATOM 1310 N N . GLN A 1 164 ? 24.556 -12.451 -6.020 1.00 82.56 164 GLN A N 1
ATOM 1311 C CA . GLN A 1 164 ? 23.738 -13.089 -7.050 1.00 82.56 164 GLN A CA 1
ATOM 1312 C C . GLN A 1 164 ? 22.531 -12.209 -7.354 1.00 82.56 164 GLN A C 1
ATOM 1314 O O . GLN A 1 164 ? 21.812 -11.796 -6.445 1.00 82.56 164 GLN A O 1
ATOM 1319 N N . ILE A 1 165 ? 22.315 -11.934 -8.638 1.00 87.50 165 ILE A N 1
ATOM 1320 C CA . ILE A 1 165 ? 21.228 -11.079 -9.106 1.00 87.50 165 ILE A CA 1
ATOM 1321 C C . ILE A 1 165 ? 20.329 -11.891 -10.022 1.00 87.50 165 ILE A C 1
ATOM 1323 O O . ILE A 1 165 ? 20.774 -12.412 -11.046 1.00 87.50 165 ILE A O 1
ATOM 1327 N N . ILE A 1 166 ? 19.056 -11.949 -9.659 1.00 90.56 166 ILE A N 1
ATOM 1328 C CA . ILE A 1 166 ? 17.985 -12.533 -10.459 1.00 90.56 166 ILE A CA 1
ATOM 1329 C C . ILE A 1 166 ? 17.149 -11.383 -11.014 1.00 90.56 166 ILE A C 1
ATOM 1331 O O . ILE A 1 166 ? 17.086 -10.299 -10.431 1.00 90.56 166 ILE A O 1
ATOM 1335 N N . ILE A 1 167 ? 16.550 -11.585 -12.182 1.00 89.69 167 ILE A N 1
ATOM 1336 C CA . ILE A 1 167 ? 15.766 -10.557 -12.857 1.00 89.69 167 ILE A CA 1
ATOM 1337 C C . ILE A 1 167 ? 14.409 -11.124 -13.197 1.00 89.69 167 ILE A C 1
ATOM 1339 O O . ILE A 1 167 ? 14.332 -12.146 -13.870 1.00 89.69 167 ILE A O 1
ATOM 1343 N N . ALA A 1 168 ? 13.375 -10.398 -12.792 1.00 88.31 168 ALA A N 1
ATOM 1344 C CA . ALA A 1 168 ? 12.005 -10.654 -13.190 1.00 88.31 168 ALA A CA 1
ATOM 1345 C C . ALA A 1 168 ? 11.558 -9.598 -14.206 1.00 88.31 168 ALA A C 1
ATOM 1347 O O . ALA A 1 168 ? 11.784 -8.399 -14.025 1.00 88.31 168 ALA A O 1
ATOM 1348 N N . ALA A 1 169 ? 10.910 -10.040 -15.277 1.00 80.62 169 ALA A N 1
ATOM 1349 C CA . ALA A 1 169 ? 10.373 -9.185 -16.328 1.00 80.62 169 ALA A CA 1
ATOM 1350 C C . ALA A 1 169 ? 8.922 -8.756 -16.063 1.00 80.62 169 ALA A C 1
ATOM 1352 O O . ALA A 1 169 ? 8.495 -7.724 -16.571 1.00 80.62 169 ALA A O 1
ATOM 1353 N N . THR A 1 170 ? 8.163 -9.514 -15.265 1.00 78.88 170 THR A N 1
ATOM 1354 C CA . THR A 1 170 ? 6.744 -9.228 -14.966 1.00 78.88 170 THR A CA 1
ATOM 1355 C C . THR A 1 170 ? 6.486 -9.145 -13.465 1.00 78.88 170 THR A C 1
ATOM 1357 O O . THR A 1 170 ? 7.313 -9.590 -12.674 1.00 78.88 170 THR A O 1
ATOM 1360 N N . GLU A 1 171 ? 5.378 -8.536 -13.032 1.00 77.81 171 GLU A N 1
ATOM 1361 C CA . GLU A 1 171 ? 5.014 -8.491 -11.603 1.00 77.81 171 GLU A CA 1
ATOM 1362 C C . GLU A 1 171 ? 4.761 -9.880 -11.030 1.00 77.81 171 GLU A C 1
ATOM 1364 O O . GLU A 1 171 ? 5.296 -10.229 -9.979 1.00 77.81 171 GLU A O 1
ATOM 1369 N N . LYS A 1 172 ? 4.007 -10.701 -11.767 1.00 81.25 172 LYS A N 1
ATOM 1370 C CA . LYS A 1 172 ? 3.760 -12.098 -11.411 1.00 81.25 172 LYS A CA 1
ATOM 1371 C C . LYS A 1 172 ? 5.071 -12.855 -11.192 1.00 81.25 172 LYS A C 1
ATOM 1373 O O . LYS A 1 172 ? 5.247 -13.477 -10.151 1.00 81.25 172 LYS A O 1
ATOM 1378 N N . GLU A 1 173 ? 6.000 -12.743 -12.138 1.00 86.25 173 GLU A N 1
ATOM 1379 C CA . GLU A 1 173 ? 7.320 -13.370 -12.037 1.00 86.25 173 GLU A CA 1
ATOM 1380 C C . GLU A 1 173 ? 8.124 -12.814 -10.856 1.00 86.25 173 GLU A C 1
ATOM 1382 O O . GLU A 1 173 ? 8.805 -13.569 -10.175 1.00 86.25 173 GLU A O 1
ATOM 1387 N N . THR A 1 174 ? 8.021 -11.514 -10.556 1.00 88.44 174 THR A N 1
ATOM 1388 C CA . THR A 1 174 ? 8.678 -10.934 -9.375 1.00 88.44 174 THR A CA 1
ATOM 1389 C C . THR A 1 174 ? 8.153 -11.545 -8.086 1.00 88.44 174 THR A C 1
ATOM 1391 O O . THR A 1 174 ? 8.960 -11.888 -7.231 1.00 88.44 174 THR A O 1
ATOM 1394 N N . ILE A 1 175 ? 6.838 -11.719 -7.939 1.00 85.50 175 ILE A N 1
ATOM 1395 C CA . ILE A 1 175 ? 6.259 -12.359 -6.750 1.00 85.50 175 ILE A CA 1
ATOM 1396 C C . ILE A 1 175 ? 6.705 -13.823 -6.672 1.00 85.50 175 ILE A C 1
ATOM 1398 O O . ILE A 1 175 ? 7.190 -14.253 -5.628 1.00 85.50 175 ILE A O 1
ATOM 1402 N N . GLU A 1 176 ? 6.591 -14.580 -7.766 1.00 89.50 176 GLU A N 1
ATOM 1403 C CA . GLU A 1 176 ? 6.990 -15.994 -7.820 1.00 89.50 176 GLU A CA 1
ATOM 1404 C C . GLU A 1 176 ? 8.473 -16.174 -7.456 1.00 89.50 176 GLU A C 1
ATOM 1406 O O . GLU A 1 176 ? 8.798 -16.952 -6.557 1.00 89.50 176 GLU A O 1
ATOM 1411 N N . MET A 1 177 ? 9.364 -15.384 -8.062 1.00 92.62 177 MET A N 1
ATOM 1412 C CA . MET A 1 177 ? 10.798 -15.410 -7.764 1.00 92.62 177 MET A CA 1
ATOM 1413 C C . MET A 1 177 ? 11.115 -14.900 -6.358 1.00 92.62 177 MET A C 1
ATOM 1415 O O . MET A 1 177 ? 11.992 -15.446 -5.692 1.00 92.62 177 MET A O 1
ATOM 1419 N N . ALA A 1 178 ? 10.420 -13.872 -5.867 1.00 91.00 178 ALA A N 1
ATOM 1420 C CA . ALA A 1 178 ? 10.626 -13.397 -4.505 1.00 91.00 178 ALA A CA 1
ATOM 1421 C C . ALA A 1 178 ? 10.343 -14.522 -3.501 1.00 91.00 178 ALA A C 1
ATOM 1423 O O . ALA A 1 178 ? 11.144 -14.752 -2.600 1.00 91.00 178 ALA A O 1
ATOM 1424 N N . LEU A 1 179 ? 9.259 -15.275 -3.696 1.00 89.88 179 LEU A N 1
ATOM 1425 C CA . LEU A 1 179 ? 8.882 -16.393 -2.829 1.00 89.88 179 LEU A CA 1
ATOM 1426 C C . LEU A 1 179 ? 9.814 -17.601 -2.952 1.00 89.88 179 LEU A C 1
ATOM 1428 O O . LEU A 1 179 ? 10.124 -18.231 -1.939 1.00 89.88 179 LEU A O 1
ATOM 1432 N N . GLU A 1 180 ? 10.262 -17.915 -4.168 1.00 92.19 180 GLU A N 1
ATOM 1433 C CA . GLU A 1 180 ? 11.174 -19.029 -4.435 1.00 92.19 180 GLU A CA 1
ATOM 1434 C C . GLU A 1 180 ? 12.576 -18.762 -3.874 1.00 92.19 180 GLU A C 1
ATOM 1436 O O . GLU A 1 180 ? 13.117 -19.575 -3.122 1.00 92.19 180 GLU A O 1
ATOM 1441 N N . TYR A 1 181 ? 13.157 -17.609 -4.212 1.00 89.19 181 TYR A N 1
ATOM 1442 C CA . TYR A 1 181 ? 14.561 -17.304 -3.934 1.00 89.19 181 TYR A CA 1
ATOM 1443 C C . TYR A 1 181 ? 14.779 -16.557 -2.620 1.00 89.19 181 TYR A C 1
ATOM 1445 O O . TYR A 1 181 ? 15.910 -16.522 -2.134 1.00 89.19 181 TYR A O 1
ATOM 1453 N N . LYS A 1 182 ? 13.720 -15.967 -2.047 1.00 89.56 182 LYS A N 1
ATOM 1454 C CA . LYS A 1 182 ? 13.745 -15.171 -0.807 1.00 89.56 182 LYS A CA 1
ATOM 1455 C C . LYS A 1 182 ? 14.911 -14.171 -0.800 1.00 89.56 182 LYS A C 1
ATOM 1457 O O . LYS A 1 182 ? 15.784 -14.249 0.069 1.00 89.56 182 LYS A O 1
ATOM 1462 N N . PRO A 1 183 ? 14.976 -13.270 -1.801 1.00 88.31 183 PRO A N 1
ATOM 1463 C CA . PRO A 1 183 ? 16.075 -12.325 -1.922 1.00 88.31 183 PRO A CA 1
ATOM 1464 C C . PRO A 1 183 ? 16.123 -11.418 -0.691 1.00 88.31 183 PRO A C 1
ATOM 1466 O O . PRO A 1 183 ? 15.094 -11.093 -0.098 1.00 88.31 183 PRO A O 1
ATOM 1469 N N . GLN A 1 184 ? 17.320 -10.975 -0.322 1.00 82.81 184 GLN A N 1
ATOM 1470 C CA . GLN A 1 184 ? 17.467 -9.981 0.741 1.00 82.81 184 GLN A CA 1
ATOM 1471 C C . GLN A 1 184 ? 17.136 -8.578 0.260 1.00 82.81 184 GLN A C 1
ATOM 1473 O O . GLN A 1 184 ? 16.769 -7.743 1.075 1.00 82.81 184 GLN A O 1
ATOM 1478 N N . ILE A 1 185 ? 17.252 -8.316 -1.043 1.00 84.56 185 ILE A N 1
ATOM 1479 C CA . ILE A 1 185 ? 16.866 -7.039 -1.628 1.00 84.56 185 ILE A CA 1
ATOM 1480 C C . ILE A 1 185 ? 16.032 -7.240 -2.888 1.00 84.56 185 ILE A C 1
ATOM 1482 O O . ILE A 1 185 ? 16.381 -8.035 -3.762 1.00 84.56 185 ILE A O 1
ATOM 1486 N N . ILE A 1 186 ? 14.939 -6.495 -2.992 1.00 88.25 186 ILE A N 1
ATOM 1487 C CA . ILE A 1 186 ? 14.150 -6.358 -4.211 1.00 88.25 186 ILE A CA 1
ATOM 1488 C C . ILE A 1 186 ? 14.248 -4.908 -4.651 1.00 88.25 186 ILE A C 1
ATOM 1490 O O . ILE A 1 186 ? 13.848 -4.011 -3.915 1.00 88.25 186 ILE A O 1
ATOM 1494 N N . VAL A 1 187 ? 14.766 -4.688 -5.853 1.00 86.62 187 VAL A N 1
ATOM 1495 C CA . VAL A 1 187 ? 14.773 -3.373 -6.492 1.00 86.62 187 VAL A CA 1
ATOM 1496 C C . VAL A 1 187 ? 13.709 -3.389 -7.574 1.00 86.62 187 VAL A C 1
ATOM 1498 O O . VAL A 1 187 ? 13.806 -4.174 -8.515 1.00 86.62 187 VAL A O 1
ATOM 1501 N N . THR A 1 188 ? 12.682 -2.559 -7.440 1.00 86.06 188 THR A N 1
ATOM 1502 C CA . THR A 1 188 ? 11.567 -2.503 -8.389 1.00 86.06 188 THR A CA 1
ATOM 1503 C C . THR A 1 188 ? 11.237 -1.077 -8.779 1.00 86.06 188 THR A C 1
ATOM 1505 O O . THR A 1 188 ? 11.637 -0.139 -8.097 1.00 86.06 188 THR A O 1
ATOM 1508 N N . ASP A 1 189 ? 10.480 -0.893 -9.852 1.00 80.38 189 ASP A N 1
ATOM 1509 C CA . ASP A 1 189 ? 9.853 0.387 -10.146 1.00 80.38 189 ASP A CA 1
ATOM 1510 C C . ASP A 1 189 ? 8.331 0.371 -9.936 1.00 80.38 189 ASP A C 1
ATOM 1512 O O . ASP A 1 189 ? 7.739 -0.677 -9.678 1.00 80.38 189 ASP A O 1
ATOM 1516 N N . ASN A 1 190 ? 7.715 1.558 -9.962 1.00 69.75 190 ASN A N 1
ATOM 1517 C CA . ASN A 1 190 ? 6.265 1.731 -9.797 1.00 69.75 190 ASN A CA 1
ATOM 1518 C C . ASN A 1 190 ? 5.470 1.409 -11.085 1.00 69.75 190 ASN A C 1
ATOM 1520 O O . ASN A 1 190 ? 4.279 1.107 -11.035 1.00 69.75 190 ASN A O 1
ATOM 1524 N N . GLN A 1 191 ? 6.095 1.463 -12.261 1.00 65.88 191 GLN A N 1
ATOM 1525 C CA . GLN A 1 191 ? 5.390 1.343 -13.536 1.00 65.88 191 GLN A CA 1
ATOM 1526 C C . GLN A 1 191 ? 5.992 0.228 -14.378 1.00 65.88 191 GLN A C 1
ATOM 1528 O O . GLN A 1 191 ? 6.903 0.475 -15.155 1.00 65.88 191 GLN A O 1
ATOM 1533 N N . LYS A 1 192 ? 5.413 -0.973 -14.314 1.00 63.59 192 LYS A N 1
ATOM 1534 C CA . LYS A 1 192 ? 5.739 -2.009 -15.292 1.00 63.59 192 LYS A CA 1
ATOM 1535 C C . LYS A 1 192 ? 4.908 -1.820 -16.552 1.00 63.59 192 LYS A C 1
ATOM 1537 O O . LYS A 1 192 ? 3.770 -2.276 -16.636 1.00 63.59 192 LYS A O 1
ATOM 1542 N N . ASN A 1 193 ? 5.479 -1.183 -17.568 1.00 56.84 193 ASN A N 1
ATOM 1543 C CA . ASN A 1 193 ? 4.879 -1.192 -18.896 1.00 56.84 193 ASN A CA 1
ATOM 1544 C C . ASN A 1 193 ? 5.351 -2.434 -19.643 1.00 56.84 193 ASN A C 1
ATOM 1546 O O . ASN A 1 193 ? 6.390 -2.424 -20.301 1.00 56.84 193 ASN A O 1
ATOM 1550 N N . TYR A 1 194 ? 4.574 -3.514 -19.594 1.00 50.88 194 TYR A N 1
ATOM 1551 C CA . TYR A 1 194 ? 4.870 -4.652 -20.449 1.00 50.88 194 TYR A CA 1
ATOM 1552 C C . TYR A 1 194 ? 4.082 -4.587 -21.760 1.00 50.88 194 TYR A C 1
ATOM 1554 O O . TYR A 1 194 ? 2.853 -4.554 -21.784 1.00 50.88 194 TYR A O 1
ATOM 1562 N N . THR A 1 195 ? 4.814 -4.577 -22.875 1.00 45.91 195 THR A N 1
ATOM 1563 C CA . THR A 1 195 ? 4.242 -4.736 -24.216 1.00 45.91 195 THR A CA 1
ATOM 1564 C C . THR A 1 195 ? 4.713 -6.085 -24.751 1.00 45.91 195 THR A C 1
ATOM 1566 O O . THR A 1 195 ? 5.835 -6.203 -25.238 1.00 45.91 195 THR A O 1
ATOM 1569 N N . LEU A 1 196 ? 3.879 -7.123 -24.643 1.00 43.44 196 LEU A N 1
ATOM 1570 C CA . LEU A 1 196 ? 4.057 -8.327 -25.460 1.00 43.44 196 LEU A CA 1
ATOM 1571 C C . LEU A 1 196 ? 3.685 -7.923 -26.886 1.00 43.44 196 LEU A C 1
ATOM 1573 O O . LEU A 1 196 ? 2.615 -7.352 -27.091 1.00 43.44 196 LEU A O 1
ATOM 1577 N N . ALA A 1 197 ? 4.591 -8.157 -27.834 1.00 48.41 197 ALA A N 1
ATOM 1578 C CA . ALA A 1 197 ? 4.454 -7.810 -29.246 1.00 48.41 197 ALA A CA 1
ATOM 1579 C C . ALA A 1 197 ? 3.040 -8.110 -29.789 1.00 48.41 197 ALA A C 1
ATOM 1581 O O . ALA A 1 197 ? 2.747 -9.245 -30.122 1.00 48.41 197 ALA A O 1
ATOM 1582 N N . ASP A 1 198 ? 2.183 -7.089 -29.875 1.00 51.50 198 ASP A N 1
ATOM 1583 C CA . ASP A 1 198 ? 0.820 -7.101 -30.444 1.00 51.50 198 ASP A CA 1
ATOM 1584 C C . ASP A 1 198 ? -0.368 -7.301 -29.481 1.00 51.50 198 ASP A C 1
ATOM 1586 O O . ASP A 1 198 ? -1.519 -7.213 -29.913 1.00 51.50 198 ASP A O 1
ATOM 1590 N N . GLN A 1 199 ? -0.152 -7.442 -28.169 1.00 48.69 199 GLN A N 1
ATOM 1591 C CA . GLN A 1 199 ? -1.231 -7.304 -27.181 1.00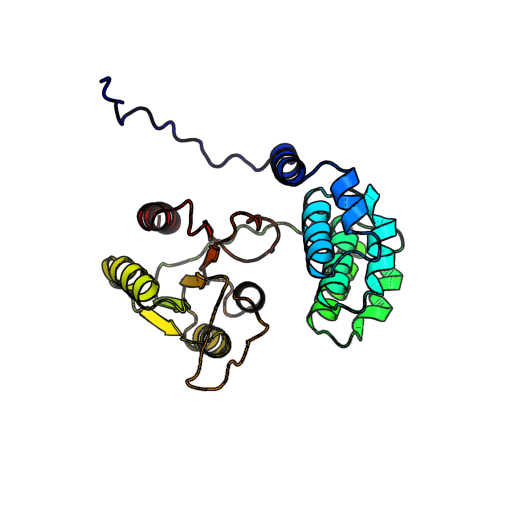 48.69 199 GLN A CA 1
ATOM 1592 C C . GLN A 1 199 ? -0.784 -6.412 -26.027 1.00 48.69 199 GLN A C 1
ATOM 1594 O O . GLN A 1 199 ? 0.036 -6.787 -25.191 1.00 48.69 199 GLN A O 1
ATOM 1599 N N . LYS A 1 200 ? -1.366 -5.210 -25.971 1.00 49.34 200 LYS A N 1
ATOM 1600 C CA . LYS A 1 200 ? -1.232 -4.283 -24.846 1.00 49.34 200 LYS A CA 1
ATOM 1601 C C . LYS A 1 200 ? -2.015 -4.849 -23.658 1.00 49.34 200 LYS A C 1
ATOM 1603 O O . LYS A 1 200 ? -3.127 -4.414 -23.370 1.00 49.34 200 LYS A O 1
ATOM 1608 N N . VAL A 1 201 ? -1.471 -5.881 -23.020 1.00 46.72 201 VAL A N 1
ATOM 1609 C CA . VAL A 1 201 ? -1.962 -6.356 -21.730 1.00 46.72 201 VAL A CA 1
ATOM 1610 C C . VAL A 1 201 ? -1.502 -5.321 -20.717 1.00 46.72 201 VAL A C 1
ATOM 1612 O O . VAL A 1 201 ? -0.347 -5.301 -20.309 1.00 46.72 201 VAL A O 1
ATOM 1615 N N . VAL A 1 202 ? -2.404 -4.401 -20.388 1.00 47.53 202 VAL A N 1
ATOM 1616 C CA . VAL A 1 202 ? -2.222 -3.499 -19.256 1.00 47.53 202 VAL A CA 1
ATOM 1617 C C . VAL A 1 202 ? -2.384 -4.376 -18.025 1.00 47.53 202 VAL A C 1
ATOM 1619 O O . VAL A 1 202 ? -3.504 -4.748 -17.670 1.00 47.53 202 VAL A O 1
ATOM 1622 N N . ASP A 1 203 ? -1.269 -4.792 -17.432 1.00 46.69 203 ASP A N 1
ATOM 1623 C CA . ASP A 1 203 ? -1.323 -5.281 -16.065 1.00 46.69 203 ASP A CA 1
ATOM 1624 C C . ASP A 1 203 ? -1.795 -4.087 -15.226 1.00 46.69 203 ASP A C 1
ATOM 1626 O O . ASP A 1 203 ? -1.132 -3.057 -15.145 1.00 46.69 203 ASP A O 1
ATOM 1630 N N . ASN A 1 204 ? -3.029 -4.158 -14.727 1.00 44.97 204 ASN A N 1
ATOM 1631 C CA . ASN A 1 204 ? -3.626 -3.082 -13.930 1.00 44.97 204 ASN A CA 1
ATOM 1632 C C . ASN A 1 204 ? -3.048 -3.051 -12.510 1.00 44.97 204 ASN A C 1
ATOM 1634 O O . ASN A 1 204 ? -3.501 -2.276 -11.661 1.00 44.97 204 ASN A O 1
ATOM 1638 N N . MET A 1 205 ? -2.098 -3.933 -12.220 1.00 48.88 205 MET A N 1
ATOM 1639 C CA . MET A 1 205 ? -1.296 -3.833 -11.030 1.00 48.88 205 MET A CA 1
ATOM 1640 C C . MET A 1 205 ? -0.123 -2.899 -11.324 1.00 48.88 205 MET A C 1
ATOM 1642 O O . MET A 1 205 ? 0.648 -3.111 -12.249 1.00 48.88 205 MET A O 1
ATOM 1646 N N . SER A 1 206 ? -0.074 -1.783 -10.599 1.00 66.25 206 SER A N 1
ATOM 1647 C CA . SER A 1 206 ? 1.124 -0.957 -10.533 1.00 66.25 206 SER A CA 1
ATOM 1648 C C . SER A 1 206 ? 2.170 -1.680 -9.688 1.00 66.25 206 SER A C 1
ATOM 1650 O O . SER A 1 206 ? 1.802 -2.425 -8.772 1.00 66.25 206 SER A O 1
ATOM 1652 N N . GLY A 1 207 ? 3.457 -1.384 -9.895 1.00 67.81 207 GLY A N 1
ATOM 1653 C CA . GLY A 1 207 ? 4.555 -1.963 -9.110 1.00 67.81 207 GLY A CA 1
ATOM 1654 C C . GLY A 1 207 ? 4.392 -1.738 -7.601 1.00 67.81 207 GLY A C 1
ATOM 1655 O O . GLY A 1 207 ? 4.923 -2.489 -6.781 1.00 67.81 207 GLY A O 1
ATOM 1656 N N . LEU A 1 208 ? 3.556 -0.768 -7.222 1.00 68.88 208 LEU A N 1
ATOM 1657 C CA . LEU A 1 208 ? 3.008 -0.578 -5.880 1.00 68.88 208 LEU A CA 1
ATOM 1658 C C . LEU A 1 208 ? 2.194 -1.754 -5.338 1.00 68.88 208 LEU A C 1
ATOM 1660 O O . LEU A 1 208 ? 2.405 -2.154 -4.198 1.00 68.88 208 LEU A O 1
ATOM 1664 N N . ASN A 1 209 ? 1.238 -2.289 -6.100 1.00 69.56 209 ASN A N 1
ATOM 1665 C CA . ASN A 1 209 ? 0.402 -3.410 -5.665 1.00 69.56 209 ASN A CA 1
ATOM 1666 C C . ASN A 1 209 ? 1.261 -4.652 -5.425 1.00 69.56 209 ASN A C 1
ATOM 1668 O O . ASN A 1 209 ? 1.127 -5.308 -4.396 1.00 69.56 209 ASN A O 1
ATOM 1672 N N . MET A 1 210 ? 2.198 -4.915 -6.332 1.00 78.81 210 MET A N 1
ATOM 1673 C CA . MET A 1 210 ? 3.184 -5.975 -6.172 1.00 78.81 210 MET A CA 1
ATOM 1674 C C . MET A 1 210 ? 4.047 -5.755 -4.918 1.00 78.81 210 MET A C 1
ATOM 1676 O O . MET A 1 210 ? 4.168 -6.650 -4.084 1.00 78.81 210 MET A O 1
ATOM 1680 N N . THR A 1 211 ? 4.601 -4.552 -4.738 1.00 76.50 211 THR A N 1
ATOM 1681 C CA . THR A 1 211 ? 5.389 -4.186 -3.547 1.00 76.50 211 THR A CA 1
ATOM 1682 C C . THR A 1 211 ? 4.583 -4.392 -2.266 1.00 76.50 211 THR A C 1
ATOM 1684 O O . THR A 1 211 ? 5.083 -4.945 -1.285 1.00 76.50 211 THR A O 1
ATOM 1687 N N . TRP A 1 212 ? 3.309 -4.007 -2.284 1.00 71.38 212 TRP A N 1
ATOM 1688 C CA . TRP A 1 212 ? 2.379 -4.180 -1.177 1.00 71.38 212 TRP A CA 1
ATOM 1689 C C . TRP A 1 212 ? 2.175 -5.652 -0.806 1.00 71.38 212 TRP A C 1
ATOM 1691 O O . TRP A 1 212 ? 2.160 -5.981 0.386 1.00 71.38 212 TRP A O 1
ATOM 1701 N N . ASP A 1 213 ? 2.030 -6.528 -1.798 1.00 74.38 213 ASP A N 1
ATOM 1702 C CA . ASP A 1 213 ? 1.846 -7.964 -1.591 1.00 74.38 213 ASP A CA 1
ATOM 1703 C C . ASP A 1 213 ? 3.125 -8.620 -1.051 1.00 74.38 213 ASP A C 1
ATOM 1705 O O . ASP A 1 213 ? 3.073 -9.369 -0.072 1.00 74.38 213 ASP A O 1
ATOM 1709 N N . ILE A 1 214 ? 4.286 -8.260 -1.607 1.00 79.50 214 ILE A N 1
ATOM 1710 C CA . ILE A 1 214 ? 5.603 -8.751 -1.173 1.00 79.50 214 ILE A CA 1
ATOM 1711 C C . ILE A 1 214 ? 5.878 -8.368 0.288 1.00 79.50 214 ILE A C 1
ATOM 1713 O O . ILE A 1 214 ? 6.219 -9.234 1.092 1.00 79.50 214 ILE A O 1
ATOM 1717 N N . CYS A 1 215 ? 5.661 -7.102 0.668 1.00 73.06 215 CYS A N 1
ATOM 1718 C CA . CYS A 1 215 ? 5.918 -6.604 2.029 1.00 73.06 215 CYS A CA 1
ATOM 1719 C C . CYS A 1 215 ? 5.141 -7.337 3.129 1.00 73.06 215 CYS A C 1
ATOM 1721 O O . CYS A 1 215 ? 5.514 -7.280 4.299 1.00 73.06 215 CYS A O 1
ATOM 1723 N N . ARG A 1 216 ? 4.010 -7.958 2.783 1.00 70.94 216 ARG A N 1
ATOM 1724 C CA . ARG A 1 216 ? 3.126 -8.642 3.739 1.00 70.94 216 ARG A CA 1
ATOM 1725 C C . ARG A 1 216 ? 3.363 -10.136 3.791 1.00 70.94 216 ARG A C 1
ATOM 1727 O O . ARG A 1 216 ? 2.773 -10.804 4.643 1.00 70.94 216 ARG A O 1
ATOM 1734 N N . HIS A 1 217 ? 4.193 -10.665 2.899 1.00 76.19 217 HIS A N 1
ATOM 1735 C CA . HIS A 1 217 ? 4.443 -12.086 2.866 1.00 76.19 217 HIS A CA 1
ATOM 1736 C C . HIS A 1 217 ? 5.350 -12.485 4.043 1.00 76.19 217 HIS A C 1
ATOM 1738 O O . HIS A 1 217 ? 6.462 -11.967 4.159 1.00 76.19 217 HIS A O 1
ATOM 1744 N N . PRO A 1 218 ? 4.925 -13.411 4.924 1.00 74.31 218 PRO A N 1
ATOM 1745 C CA . PRO A 1 218 ? 5.681 -13.750 6.134 1.00 74.31 218 PRO A CA 1
ATOM 1746 C C . PRO A 1 218 ? 7.071 -14.327 5.830 1.00 74.31 218 PRO A C 1
ATOM 1748 O O . PRO A 1 218 ? 8.003 -14.129 6.609 1.00 74.31 218 PRO A O 1
ATOM 1751 N N . ASP A 1 219 ? 7.225 -14.994 4.682 1.00 81.38 219 ASP A N 1
ATOM 1752 C CA . ASP A 1 219 ? 8.515 -15.513 4.210 1.00 81.38 219 ASP A CA 1
ATOM 1753 C C . ASP A 1 219 ? 9.498 -14.439 3.724 1.00 81.38 219 ASP A C 1
ATOM 1755 O O . ASP A 1 219 ? 10.681 -14.740 3.587 1.00 81.38 219 ASP A O 1
ATOM 1759 N N . LEU A 1 220 ? 9.033 -13.212 3.474 1.00 82.38 220 LEU A N 1
ATOM 1760 C CA . LEU A 1 220 ? 9.829 -12.104 2.926 1.00 82.38 220 LEU A CA 1
ATOM 1761 C C . LEU A 1 220 ? 10.057 -10.992 3.955 1.00 82.38 220 LEU A C 1
ATOM 1763 O O . LEU A 1 220 ? 10.404 -9.865 3.618 1.00 82.38 220 LEU A O 1
ATOM 1767 N N . LYS A 1 221 ? 9.880 -11.299 5.243 1.00 75.00 221 LYS A N 1
ATOM 1768 C CA . LYS A 1 221 ? 10.034 -10.327 6.336 1.00 75.00 221 LYS A CA 1
ATOM 1769 C C . LYS A 1 221 ? 11.441 -9.716 6.435 1.00 75.00 221 LYS A C 1
ATOM 1771 O O . LYS A 1 221 ? 11.563 -8.591 6.912 1.00 75.00 221 LYS A O 1
ATOM 1776 N N . GLU A 1 222 ? 12.461 -10.447 5.978 1.00 76.50 222 GLU A N 1
ATOM 1777 C CA . GLU A 1 222 ? 13.873 -10.026 5.939 1.00 76.50 222 GLU A CA 1
ATOM 1778 C C . GLU A 1 222 ? 14.260 -9.388 4.593 1.00 76.50 222 GLU A C 1
ATOM 1780 O O . GLU A 1 222 ? 15.415 -9.020 4.388 1.00 76.50 222 GLU A O 1
ATOM 1785 N N . THR A 1 223 ? 13.321 -9.302 3.648 1.00 82.19 223 THR A N 1
ATOM 1786 C CA . THR A 1 223 ? 13.562 -8.713 2.335 1.00 82.19 223 THR A CA 1
ATOM 1787 C C . THR A 1 223 ? 13.408 -7.200 2.415 1.00 82.19 223 THR A C 1
ATOM 1789 O O . THR A 1 223 ? 12.346 -6.690 2.782 1.00 82.19 223 THR A O 1
ATOM 1792 N N . ILE A 1 224 ? 14.474 -6.505 2.029 1.00 79.94 224 ILE A N 1
ATOM 1793 C CA . ILE A 1 224 ? 14.534 -5.061 1.840 1.00 79.94 224 ILE A CA 1
ATOM 1794 C C . ILE A 1 224 ? 13.915 -4.737 0.484 1.00 79.94 224 ILE A C 1
ATOM 1796 O O . ILE A 1 224 ? 14.364 -5.260 -0.535 1.00 79.94 224 ILE A O 1
ATOM 1800 N N . ILE A 1 225 ? 12.910 -3.867 0.437 1.00 81.00 225 ILE A N 1
ATOM 1801 C CA . ILE A 1 225 ? 12.361 -3.403 -0.846 1.00 81.00 225 ILE A CA 1
ATOM 1802 C C . ILE A 1 225 ? 12.785 -1.969 -1.116 1.00 81.00 225 ILE A C 1
ATOM 1804 O O . ILE A 1 225 ? 12.509 -1.070 -0.320 1.00 81.00 225 ILE A O 1
ATOM 1808 N N . VAL A 1 226 ? 13.413 -1.783 -2.274 1.00 80.69 226 VAL A N 1
ATOM 1809 C CA . VAL A 1 226 ? 13.768 -0.496 -2.854 1.00 80.69 226 VAL A CA 1
ATOM 1810 C C . VAL A 1 226 ? 12.871 -0.241 -4.057 1.00 80.69 226 VAL A C 1
ATOM 1812 O O . VAL A 1 226 ? 12.952 -0.968 -5.048 1.00 80.69 226 VAL A O 1
ATOM 1815 N N . MET A 1 227 ? 12.026 0.786 -3.995 1.00 80.31 227 MET A N 1
ATOM 1816 C CA . MET A 1 227 ? 11.154 1.141 -5.116 1.00 80.31 227 MET A CA 1
ATOM 1817 C C . MET A 1 227 ? 11.543 2.475 -5.754 1.00 80.31 227 MET A C 1
ATOM 1819 O O . MET A 1 227 ? 11.646 3.501 -5.081 1.00 80.31 227 MET A O 1
ATOM 1823 N N . PHE A 1 228 ? 11.701 2.458 -7.075 1.00 75.31 228 PHE A N 1
ATOM 1824 C CA . PHE A 1 228 ? 11.918 3.629 -7.909 1.00 75.31 228 PHE A CA 1
ATOM 1825 C C . PHE A 1 228 ? 10.594 4.179 -8.442 1.00 75.31 228 PHE A C 1
ATOM 1827 O O . PHE A 1 228 ? 9.939 3.558 -9.283 1.00 75.31 228 PHE A O 1
ATOM 1834 N N . THR A 1 229 ? 10.202 5.370 -7.999 1.00 67.50 229 THR A N 1
ATOM 1835 C CA . THR A 1 229 ? 8.958 6.020 -8.441 1.00 67.50 229 THR A CA 1
ATOM 1836 C C . THR A 1 229 ? 9.275 7.198 -9.362 1.00 67.50 229 THR A C 1
ATOM 1838 O O . THR A 1 229 ? 10.203 7.958 -9.108 1.00 67.50 229 THR A O 1
ATOM 1841 N N . PHE A 1 230 ? 8.548 7.368 -10.470 1.00 57.44 230 PHE A N 1
ATOM 1842 C CA . PHE A 1 230 ? 8.653 8.608 -11.263 1.00 57.44 230 PHE A CA 1
ATOM 1843 C C . PHE A 1 230 ? 7.991 9.779 -10.536 1.00 57.44 230 PHE A C 1
ATOM 1845 O O . PHE A 1 230 ? 8.479 10.909 -10.573 1.00 57.44 230 PHE A O 1
ATOM 1852 N N . ASP A 1 231 ? 6.915 9.470 -9.823 1.00 54.91 231 ASP A N 1
ATOM 1853 C CA . ASP A 1 231 ? 6.161 10.426 -9.046 1.00 54.91 231 ASP A CA 1
ATOM 1854 C C . ASP A 1 231 ? 6.811 10.562 -7.668 1.00 54.91 231 ASP A C 1
ATOM 1856 O O . ASP A 1 231 ? 6.791 9.639 -6.853 1.00 54.91 231 ASP A O 1
ATOM 1860 N N . ALA A 1 232 ? 7.352 11.744 -7.362 1.00 46.12 232 ALA A N 1
ATOM 1861 C CA . ALA A 1 232 ? 7.759 12.121 -6.000 1.00 46.12 232 ALA A CA 1
ATOM 1862 C C . ALA A 1 232 ? 6.564 12.250 -5.025 1.00 46.12 232 ALA A C 1
ATOM 1864 O O . ALA A 1 232 ? 6.708 12.769 -3.921 1.00 46.12 232 ALA A O 1
ATOM 1865 N N . VAL A 1 233 ? 5.381 11.816 -5.469 1.00 44.78 233 VAL A N 1
ATOM 1866 C CA . VAL A 1 233 ? 4.055 12.108 -4.923 1.00 44.78 233 VAL A CA 1
ATOM 1867 C C . VAL A 1 233 ? 3.605 11.061 -3.905 1.00 44.78 233 VAL A C 1
ATOM 1869 O O . VAL A 1 233 ? 2.585 11.252 -3.255 1.00 44.78 233 VAL A O 1
ATOM 1872 N N . GLU A 1 234 ? 4.350 9.970 -3.715 1.00 52.75 234 GLU A N 1
ATOM 1873 C CA . GLU A 1 234 ? 3.936 8.883 -2.824 1.00 52.75 234 GLU A CA 1
ATOM 1874 C C . GLU A 1 234 ? 4.807 8.830 -1.565 1.00 52.75 234 GLU A C 1
ATOM 1876 O O . GLU A 1 234 ? 5.936 8.336 -1.596 1.00 52.75 234 GLU A O 1
ATOM 1881 N N . PRO A 1 235 ? 4.313 9.355 -0.428 1.00 50.41 235 PRO A N 1
ATOM 1882 C CA . PRO A 1 235 ? 5.085 9.366 0.800 1.00 50.41 235 PRO A CA 1
ATOM 1883 C C . PRO A 1 235 ? 5.472 7.966 1.291 1.00 50.41 235 PRO A C 1
ATOM 1885 O O . PRO A 1 235 ? 4.621 7.110 1.535 1.00 50.41 235 PRO A O 1
ATOM 1888 N N . ILE A 1 236 ? 6.773 7.813 1.549 1.00 48.75 236 ILE A N 1
ATOM 1889 C CA . ILE A 1 236 ? 7.468 6.660 2.153 1.00 48.75 236 ILE A CA 1
ATOM 1890 C C . ILE A 1 236 ? 6.733 6.081 3.377 1.00 48.75 236 ILE A C 1
ATOM 1892 O O . ILE A 1 236 ? 6.752 4.876 3.609 1.00 48.75 236 ILE A O 1
ATOM 1896 N N . PHE A 1 237 ? 6.052 6.919 4.164 1.00 50.31 237 PHE A N 1
ATOM 1897 C CA . PHE A 1 237 ? 5.384 6.504 5.399 1.00 50.31 237 PHE A CA 1
ATOM 1898 C C . PHE A 1 237 ? 3.982 5.896 5.194 1.00 50.31 237 PHE A C 1
ATOM 1900 O O . PHE A 1 237 ? 3.406 5.356 6.132 1.00 50.31 237 PHE A O 1
ATOM 1907 N N . LEU A 1 238 ? 3.381 5.947 4.005 1.00 49.66 238 LEU A N 1
ATOM 1908 C CA . LEU A 1 238 ? 1.965 5.575 3.861 1.00 49.66 238 LEU A CA 1
ATOM 1909 C C . LEU A 1 238 ? 1.700 4.070 3.731 1.00 49.66 238 LEU A C 1
ATOM 1911 O O . LEU A 1 238 ? 0.554 3.645 3.865 1.00 49.66 238 LEU A O 1
ATOM 1915 N N . TRP A 1 239 ? 2.729 3.245 3.522 1.00 54.78 239 TRP A N 1
ATOM 1916 C CA . TRP A 1 239 ? 2.520 1.904 2.963 1.00 54.78 239 TRP A CA 1
ATOM 1917 C C . TRP A 1 239 ? 2.702 0.731 3.938 1.00 54.78 239 TRP A C 1
ATOM 1919 O O . TRP A 1 239 ? 2.347 -0.407 3.611 1.00 54.78 239 TRP A O 1
ATOM 1929 N N . GLN A 1 240 ? 3.180 0.997 5.162 1.00 47.69 240 GLN A N 1
ATOM 1930 C CA . GLN A 1 240 ? 3.461 -0.020 6.196 1.00 47.69 240 GLN A CA 1
ATOM 1931 C C . GLN A 1 240 ? 4.282 -1.216 5.677 1.00 47.69 240 GLN A C 1
ATOM 1933 O O . GLN A 1 240 ? 4.118 -2.344 6.142 1.00 47.69 240 GLN A O 1
ATOM 1938 N N . GLY A 1 241 ? 5.118 -0.958 4.675 1.00 47.81 241 GLY A N 1
ATOM 1939 C CA . GLY A 1 241 ? 5.894 -1.924 3.916 1.00 47.81 241 GLY A CA 1
ATOM 1940 C C . GLY A 1 241 ? 6.740 -1.184 2.879 1.00 47.81 241 GLY A C 1
ATOM 1941 O O . GLY A 1 241 ? 6.302 -0.162 2.351 1.00 47.81 241 GLY A O 1
ATOM 1942 N N . GLY A 1 242 ? 7.942 -1.699 2.631 1.00 52.16 242 GLY A N 1
ATOM 1943 C CA . GLY A 1 242 ? 8.986 -1.071 1.831 1.00 52.16 242 GLY A CA 1
ATOM 1944 C C . GLY A 1 242 ? 10.007 -0.389 2.732 1.00 52.16 242 GLY A C 1
ATOM 1945 O O . GLY A 1 242 ? 9.644 0.227 3.733 1.00 52.16 242 GLY A O 1
ATOM 1946 N N . ASP A 1 243 ? 11.283 -0.557 2.408 1.00 60.62 243 ASP A N 1
ATOM 1947 C CA . ASP A 1 243 ? 12.392 -0.143 3.272 1.00 60.62 243 ASP A CA 1
ATOM 1948 C C . ASP A 1 243 ? 13.057 1.130 2.749 1.00 60.62 243 ASP A C 1
ATOM 1950 O O . ASP A 1 243 ? 13.524 1.952 3.535 1.00 60.62 243 ASP A O 1
ATOM 1954 N N . LEU A 1 244 ? 13.041 1.335 1.427 1.00 62.59 244 LEU A N 1
ATOM 1955 C CA . LEU A 1 244 ? 13.585 2.520 0.775 1.00 62.59 244 LEU A CA 1
ATOM 1956 C C . LEU A 1 244 ? 12.764 2.879 -0.472 1.00 62.59 244 LEU A C 1
ATOM 1958 O O . LEU A 1 244 ? 12.429 2.019 -1.283 1.00 62.59 244 LEU A O 1
ATOM 1962 N N . PHE A 1 245 ? 12.471 4.164 -0.665 1.00 64.94 245 PHE A N 1
ATOM 1963 C CA . PHE A 1 245 ? 11.833 4.655 -1.889 1.00 64.94 245 PHE A CA 1
ATOM 1964 C C . PHE A 1 245 ? 12.625 5.829 -2.437 1.00 64.94 245 PHE A C 1
ATOM 1966 O O . PHE A 1 245 ? 12.975 6.746 -1.693 1.00 64.94 245 PHE A O 1
ATOM 1973 N N . LEU A 1 246 ? 12.889 5.801 -3.740 1.00 59.47 246 LEU A N 1
ATOM 1974 C CA . LEU A 1 246 ? 13.689 6.807 -4.424 1.00 59.47 246 LEU A CA 1
ATOM 1975 C C . LEU A 1 246 ? 12.932 7.322 -5.644 1.00 59.47 246 LEU A C 1
ATOM 1977 O O . LEU A 1 246 ? 12.506 6.559 -6.510 1.00 59.47 246 LEU A O 1
ATOM 1981 N N . GLY A 1 247 ? 12.789 8.639 -5.736 1.00 54.72 247 GLY A N 1
ATOM 1982 C CA . GLY A 1 247 ? 12.261 9.279 -6.935 1.00 54.72 247 GLY A CA 1
ATOM 1983 C C . GLY A 1 247 ? 13.259 9.197 -8.096 1.00 54.72 247 GLY A C 1
ATOM 1984 O O . GLY A 1 247 ? 14.347 9.765 -7.998 1.00 54.72 247 GLY A O 1
ATOM 1985 N N . LYS A 1 248 ? 12.879 8.587 -9.228 1.00 60.47 248 LYS A N 1
ATOM 1986 C CA . LYS A 1 248 ? 13.696 8.478 -10.459 1.00 60.47 248 LYS A CA 1
ATOM 1987 C C . LYS A 1 248 ? 14.195 9.840 -10.974 1.00 60.47 248 LYS A C 1
ATOM 1989 O O . LYS A 1 248 ? 15.214 9.902 -11.647 1.00 60.47 248 LYS A O 1
ATOM 1994 N N . MET A 1 249 ? 13.477 10.925 -10.666 1.00 48.09 249 MET A N 1
ATOM 1995 C CA . MET A 1 249 ? 13.783 12.293 -11.116 1.00 48.09 249 MET A CA 1
ATOM 1996 C C . MET A 1 249 ? 14.769 13.047 -10.212 1.00 48.09 249 MET A C 1
ATOM 1998 O O . MET A 1 249 ? 15.386 14.012 -10.656 1.00 48.09 249 MET A O 1
ATOM 2002 N N . TYR A 1 250 ? 14.884 12.649 -8.945 1.00 42.97 250 TYR A N 1
ATOM 2003 C CA . TYR A 1 250 ? 15.592 13.426 -7.919 1.00 42.97 250 TYR A CA 1
ATOM 2004 C C . TYR A 1 250 ? 16.837 12.735 -7.392 1.00 42.97 250 TYR A C 1
ATOM 2006 O O . TYR A 1 250 ? 17.715 13.400 -6.850 1.00 42.97 250 TYR A O 1
ATOM 2014 N N . TYR A 1 251 ? 16.905 11.420 -7.557 1.00 51.78 251 TYR A N 1
ATOM 2015 C CA . TYR A 1 251 ? 17.994 10.612 -7.055 1.00 51.78 251 TYR A CA 1
ATOM 2016 C C . TYR A 1 251 ? 18.774 10.053 -8.229 1.00 51.78 251 TYR A C 1
ATOM 2018 O O . TYR A 1 251 ? 18.236 9.383 -9.112 1.00 51.78 251 TYR A O 1
ATOM 2026 N N . SER A 1 252 ? 20.065 10.352 -8.234 1.00 58.38 252 SER A N 1
ATOM 2027 C CA . SER A 1 252 ? 21.010 9.642 -9.072 1.00 58.38 252 SER A CA 1
ATOM 2028 C C . SER A 1 252 ? 21.143 8.202 -8.574 1.00 58.38 252 SER A C 1
ATOM 2030 O O . SER A 1 252 ? 20.885 7.895 -7.407 1.00 58.38 252 SER A O 1
ATOM 2032 N N . LEU A 1 253 ? 21.632 7.312 -9.435 1.00 58.19 253 LEU A N 1
ATOM 2033 C CA . LEU A 1 253 ? 22.052 5.974 -9.011 1.00 58.19 253 LEU A CA 1
ATOM 2034 C C . LEU A 1 253 ? 23.082 6.047 -7.857 1.00 58.19 253 LEU A C 1
ATOM 2036 O O . LEU A 1 253 ? 23.133 5.158 -7.018 1.00 58.19 253 LEU A O 1
ATOM 2040 N N . GLY A 1 254 ? 23.850 7.142 -7.765 1.00 58.38 254 GLY A N 1
ATOM 2041 C CA . GLY A 1 254 ? 24.763 7.429 -6.655 1.00 58.38 254 GLY A CA 1
ATOM 2042 C C . GLY A 1 254 ? 24.075 7.613 -5.299 1.00 58.38 254 GLY A C 1
ATOM 2043 O O . GLY A 1 254 ? 24.615 7.196 -4.278 1.00 58.38 254 GLY A O 1
ATOM 2044 N N . ASP A 1 255 ? 22.867 8.172 -5.272 1.00 59.41 255 ASP A N 1
ATOM 2045 C CA . ASP A 1 255 ? 22.117 8.378 -4.029 1.00 59.41 255 ASP A CA 1
ATOM 2046 C C . ASP A 1 255 ? 21.453 7.083 -3.538 1.00 59.41 255 ASP A C 1
ATOM 2048 O O . ASP A 1 255 ? 21.363 6.842 -2.329 1.00 59.41 255 ASP A O 1
ATOM 2052 N N . LEU A 1 256 ? 21.053 6.210 -4.476 1.00 61.22 256 LEU A N 1
ATOM 2053 C CA . LEU A 1 256 ? 20.699 4.822 -4.167 1.00 61.22 256 LEU A CA 1
ATOM 2054 C C . LEU A 1 256 ? 21.876 4.130 -3.478 1.00 61.22 256 LEU A C 1
ATOM 2056 O O . LEU A 1 256 ? 21.691 3.513 -2.435 1.00 61.22 256 LEU A O 1
ATOM 2060 N N . LEU A 1 257 ? 23.075 4.248 -4.050 1.00 58.47 257 LEU A N 1
ATOM 2061 C CA . LEU A 1 257 ? 24.276 3.591 -3.541 1.00 58.47 257 LEU A CA 1
ATOM 2062 C C . LEU A 1 257 ? 24.639 4.056 -2.138 1.00 58.47 257 LEU A C 1
ATOM 2064 O O . LEU A 1 257 ? 24.896 3.218 -1.285 1.00 58.47 257 LEU A O 1
ATOM 2068 N N . PHE A 1 258 ? 24.599 5.362 -1.875 1.00 57.97 258 PHE A N 1
ATOM 2069 C CA . PHE A 1 258 ? 24.835 5.889 -0.532 1.00 57.97 258 PHE A CA 1
ATOM 2070 C C . PHE A 1 258 ? 23.827 5.323 0.479 1.00 57.97 258 PHE A C 1
ATOM 2072 O O . PHE A 1 258 ? 24.205 4.847 1.546 1.00 57.97 258 PHE A O 1
ATOM 2079 N N . SER A 1 259 ? 22.546 5.300 0.106 1.00 61.72 259 SER A N 1
ATOM 2080 C CA . SER A 1 259 ? 21.479 4.765 0.959 1.00 61.72 259 SER A CA 1
ATOM 2081 C C . SER A 1 259 ? 21.624 3.257 1.183 1.00 61.72 259 SER A C 1
ATOM 2083 O O . SER A 1 259 ? 21.372 2.766 2.280 1.00 61.72 259 SER A O 1
ATOM 2085 N N . MET A 1 260 ? 22.054 2.513 0.160 1.00 59.62 260 MET A N 1
ATOM 2086 C CA . MET A 1 260 ? 22.349 1.088 0.277 1.00 59.62 260 MET A CA 1
ATOM 2087 C C . MET A 1 260 ? 23.587 0.848 1.138 1.00 59.62 260 MET A C 1
ATOM 2089 O O . MET A 1 260 ? 23.551 -0.034 1.980 1.00 59.62 260 MET A O 1
ATOM 2093 N N . GLU A 1 261 ? 24.663 1.620 0.986 1.00 62.22 261 GLU A N 1
ATOM 2094 C CA . GLU A 1 261 ? 25.870 1.490 1.811 1.00 62.22 261 GLU A CA 1
ATOM 2095 C C . GLU A 1 261 ? 25.601 1.753 3.289 1.00 62.22 261 GLU A C 1
ATOM 2097 O O . GLU A 1 261 ? 26.120 1.023 4.132 1.00 62.22 261 GLU A O 1
ATOM 2102 N N . ASP A 1 262 ? 24.756 2.734 3.603 1.00 61.28 262 ASP A N 1
ATOM 2103 C CA . ASP A 1 262 ? 24.307 2.982 4.972 1.00 61.28 262 ASP A CA 1
ATOM 2104 C C . ASP A 1 262 ? 23.375 1.872 5.488 1.00 61.28 262 ASP A C 1
ATOM 2106 O O . ASP A 1 262 ? 23.484 1.495 6.650 1.00 61.28 262 ASP A O 1
ATOM 2110 N N . LEU A 1 263 ? 22.516 1.288 4.641 1.00 55.81 263 LEU A N 1
ATOM 2111 C CA . LEU A 1 263 ? 21.725 0.091 4.985 1.00 55.81 263 LEU A CA 1
ATOM 2112 C C . LEU A 1 263 ? 22.588 -1.177 5.145 1.00 55.81 263 LEU A C 1
ATOM 2114 O O . LEU A 1 263 ? 22.161 -2.132 5.791 1.00 55.81 263 LEU A O 1
ATOM 2118 N N . MET A 1 264 ? 23.774 -1.212 4.530 1.00 53.41 264 MET A N 1
ATOM 2119 C CA . MET A 1 264 ? 24.706 -2.346 4.534 1.00 53.41 264 MET A CA 1
ATOM 2120 C C . MET A 1 264 ? 25.695 -2.331 5.716 1.00 53.41 264 MET A C 1
ATOM 2122 O O . MET A 1 264 ? 26.424 -3.313 5.886 1.00 53.41 264 MET A O 1
ATOM 2126 N N . ARG A 1 265 ? 25.754 -1.247 6.501 1.00 54.12 265 ARG A N 1
ATOM 2127 C CA . ARG A 1 265 ? 26.615 -1.096 7.690 1.00 54.12 265 ARG A CA 1
ATOM 2128 C C . ARG A 1 265 ? 25.885 -1.448 8.980 1.00 54.12 265 ARG A C 1
ATOM 2130 O O . ARG A 1 265 ? 26.547 -2.071 9.841 1.00 54.12 265 ARG A O 1
#

Secondary structure (DSSP, 8-state):
-PPPPGGG----------HHHHHHHHHHH--HHHHHHHSSTTS-HHHHHHHHHHHHHTT-GGGHHHHHHHTT-SSHHHHHHHHHHHHHTT-TTHHHHHHHHTT-SSHHHHHHHHHHHHHHHSTT---PPPPP---S---EEEEE-S-HHHHHHHHHHHHTTT-EEEE-SSHHHHHHHHHHH--SEEEEES-----BTTB-------HHHHHHHHHT-GGGTT-EEEEEES-TTS-GGGSS--SEEEETTT--HHHHHHHHHHHT-

Foldseek 3Di:
DDDDDPPPPPDDDPPPCDLVNLVVLLVVVHDPVVLVVCLDPPHDLVSQLLSLLSVLSNLDQPCLVSLLVQCPPPDLSSVLSSLQSCLQNLPPPCLVVLVVQCPPPDPSNNVSSVVSNVSNVDVDPNVDLDDDDQPDDQAAEEEAEQDPVVVVLVCVVVVVVVYHYHYDLDLVRSLVCCQVVVGLEYEHEQARQDDDPPDRPPPVHTVLNSQLVLQPDPSNVNHAYEYEYCDPSDDPPRRSGHHYYDHPVPDDVVNVVVVVVVVVD

pLDDT: mean 71.57, std 18.77, range [27.5, 96.31]

Sequence (265 aa):
MNDIDPKHIRHVPPAKLNDKAILGIAQAYGPYNYWFDNLYPPSHPDTTWHALMVVSALHSDAFITQAINLLESPDSRVRAWACYYLGVVNAPGALILFHGLFNDPSPRVRYHARKAYISLNTEGSKIFFQERTVHGARFNGLISDDSPNSRNDIRAEISKYNHQIIIAATEKETIEMALEYKPQIIVTDNQKNYTLADQKVVDNMSGLNMTWDICRHPDLKETIIVMFTFDAVEPIFLWQGGDLFLGKMYYSLGDLLFSMEDLMR